Protein AF-A0A936CRD4-F1 (afdb_monomer)

Solvent-accessible surface area (backbone atoms only — not comparable to full-atom values): 14400 Å² total; per-residue (Å²): 140,82,83,83,80,89,83,78,92,75,83,88,80,87,78,80,79,82,82,79,90,74,82,75,80,81,74,79,73,79,84,72,83,92,79,81,78,97,72,93,82,82,79,85,76,77,59,84,83,68,64,53,86,78,49,91,64,72,58,97,55,71,60,59,59,54,52,51,35,64,76,55,67,56,50,74,67,48,49,51,53,45,49,49,48,54,49,55,49,50,63,66,42,46,60,45,55,52,47,43,53,50,42,49,52,51,43,54,54,43,69,67,42,97,75,55,54,65,68,58,50,53,52,40,51,51,52,44,50,51,45,51,50,54,48,52,52,48,52,52,50,47,53,52,54,47,55,69,67,45,53,74,69,41,49,51,52,54,59,75,64,37,59,102,76,59,54,86,72,90,72,67,82,82,82,80,87,77,79,83,89,73,73,87,73,96,66,93,78,75,90,78,95,67,91,80,81,81,77,99,68,92,75,78,86,80,79,79,81,85,87,132

Structure (mmCIF, N/CA/C/O backbone):
data_AF-A0A936CRD4-F1
#
_entry.id   AF-A0A936CRD4-F1
#
loop_
_atom_site.group_PDB
_atom_site.id
_atom_site.type_symbol
_atom_site.label_atom_id
_atom_site.label_alt_id
_atom_site.label_comp_id
_atom_site.label_asym_id
_atom_site.label_entity_id
_atom_site.label_seq_id
_atom_site.pdbx_PDB_ins_code
_atom_site.Cartn_x
_atom_site.Cartn_y
_atom_site.Cartn_z
_atom_site.occupancy
_atom_site.B_iso_or_equiv
_atom_site.auth_seq_id
_atom_site.auth_comp_id
_atom_site.auth_asym_id
_atom_site.auth_atom_id
_atom_site.pdbx_PDB_model_num
ATOM 1 N N . MET A 1 1 ? 13.236 26.524 -51.519 1.00 47.12 1 MET A N 1
ATOM 2 C CA . MET A 1 1 ? 12.328 25.478 -50.980 1.00 47.12 1 MET A CA 1
ATOM 3 C C . MET A 1 1 ? 13.173 24.639 -50.047 1.00 47.12 1 MET A C 1
ATOM 5 O O . MET A 1 1 ? 13.792 23.662 -50.456 1.00 47.12 1 MET A O 1
ATOM 9 N N . ASP A 1 2 ? 13.317 25.158 -48.834 1.00 48.41 2 ASP A N 1
ATOM 10 C CA . ASP A 1 2 ? 14.482 24.944 -47.988 1.00 48.41 2 ASP A CA 1
ATOM 11 C C . ASP A 1 2 ? 14.247 23.863 -46.944 1.00 48.41 2 ASP A C 1
ATOM 13 O O . ASP A 1 2 ? 13.303 23.901 -46.156 1.00 48.41 2 ASP A O 1
ATOM 17 N N . ARG A 1 3 ? 15.156 22.889 -46.961 1.00 57.16 3 ARG A N 1
ATOM 18 C CA . ARG A 1 3 ? 15.319 21.850 -45.951 1.00 57.16 3 ARG A CA 1
ATOM 19 C C . ARG A 1 3 ? 15.993 22.474 -44.730 1.00 57.16 3 ARG A C 1
ATOM 21 O O . ARG A 1 3 ? 17.197 22.723 -44.762 1.00 57.16 3 ARG A O 1
ATOM 28 N N . GLN A 1 4 ? 15.243 22.701 -43.656 1.00 57.56 4 GLN A N 1
ATOM 29 C CA . GLN A 1 4 ? 15.834 23.068 -42.371 1.00 57.56 4 GLN A CA 1
ATOM 30 C C . GLN A 1 4 ? 16.440 21.832 -41.699 1.00 57.56 4 GLN A C 1
ATOM 32 O O . GLN A 1 4 ? 15.741 20.930 -41.240 1.00 57.56 4 GLN A O 1
ATOM 37 N N . ARG A 1 5 ? 17.774 21.812 -41.697 1.00 61.16 5 ARG A N 1
ATOM 38 C CA . ARG A 1 5 ? 18.639 20.978 -40.862 1.00 61.16 5 ARG A CA 1
ATOM 39 C C . ARG A 1 5 ? 18.571 21.506 -39.428 1.00 61.16 5 ARG A C 1
ATOM 41 O O . ARG A 1 5 ? 18.846 22.682 -39.215 1.00 61.16 5 ARG A O 1
ATOM 48 N N . PHE A 1 6 ? 18.251 20.647 -38.469 1.00 52.56 6 PHE A N 1
ATOM 49 C CA . PHE A 1 6 ? 18.445 20.918 -37.045 1.00 52.56 6 PHE A CA 1
ATOM 50 C C . PHE A 1 6 ? 19.570 20.020 -36.530 1.00 52.56 6 PHE A C 1
ATOM 52 O O . PHE A 1 6 ? 19.327 19.014 -35.875 1.00 52.56 6 PHE A O 1
ATOM 59 N N . ASP A 1 7 ? 20.802 20.408 -36.857 1.00 57.69 7 ASP A N 1
ATOM 60 C CA . ASP A 1 7 ? 21.995 20.015 -36.111 1.00 57.69 7 ASP A CA 1
ATOM 61 C C . ASP A 1 7 ? 22.367 21.208 -35.228 1.00 57.69 7 ASP A C 1
ATOM 63 O O . ASP A 1 7 ? 22.660 22.293 -35.731 1.00 57.69 7 ASP A O 1
ATOM 67 N N . GLY A 1 8 ? 22.302 21.039 -33.910 1.00 49.19 8 GLY A N 1
ATOM 68 C CA . GLY A 1 8 ? 22.535 22.136 -32.975 1.00 49.19 8 GLY A CA 1
ATOM 69 C C . GLY A 1 8 ? 22.613 21.669 -31.532 1.00 49.19 8 GLY A C 1
ATOM 70 O O . GLY A 1 8 ? 21.734 21.957 -30.726 1.00 49.19 8 GLY A O 1
ATOM 71 N N . ILE A 1 9 ? 23.677 20.936 -31.214 1.00 57.53 9 ILE A N 1
ATOM 72 C CA . ILE A 1 9 ? 24.147 20.740 -29.842 1.00 57.53 9 ILE A CA 1
ATOM 73 C C . ILE A 1 9 ? 24.600 22.108 -29.305 1.00 57.53 9 ILE A C 1
ATOM 75 O O . ILE A 1 9 ? 25.528 22.709 -29.836 1.00 57.53 9 ILE A O 1
ATOM 79 N N . GLY A 1 10 ? 23.955 22.578 -28.240 1.00 47.38 10 GLY A N 1
ATOM 80 C CA . GLY A 1 10 ? 24.355 23.739 -27.439 1.00 47.38 10 GLY A C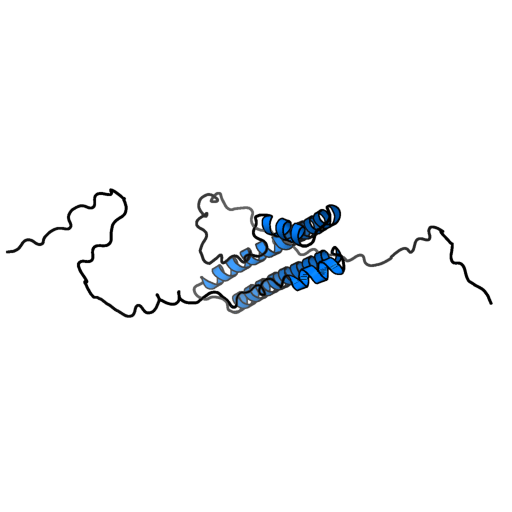A 1
ATOM 81 C C . GLY A 1 10 ? 23.436 23.828 -26.221 1.00 47.38 10 GLY A C 1
ATOM 82 O O . GLY A 1 10 ? 22.313 24.297 -26.318 1.00 47.38 10 GLY A O 1
ATOM 83 N N . ALA A 1 11 ? 23.740 23.104 -25.147 1.00 47.38 11 ALA A N 1
ATOM 84 C CA . ALA A 1 11 ? 24.438 23.651 -23.984 1.00 47.38 11 ALA A CA 1
ATOM 85 C C . ALA A 1 11 ? 23.704 24.837 -23.318 1.00 47.38 11 ALA A C 1
ATOM 87 O O . ALA A 1 11 ? 23.728 25.956 -23.809 1.00 47.38 11 ALA A O 1
ATOM 88 N N . LEU A 1 12 ? 23.173 24.556 -22.121 1.00 50.88 12 LEU A N 1
ATOM 89 C CA . LEU A 1 12 ? 23.128 25.456 -20.960 1.00 50.88 12 LEU A CA 1
ATOM 90 C C . LEU A 1 12 ? 22.370 26.791 -21.091 1.00 50.88 12 LEU A C 1
ATOM 92 O O . LEU A 1 12 ? 22.954 27.828 -21.375 1.00 50.88 12 LEU A O 1
ATOM 96 N N . ALA A 1 13 ? 21.113 26.795 -20.640 1.00 42.66 13 ALA A N 1
ATOM 97 C CA . ALA A 1 13 ? 20.538 27.945 -19.935 1.00 42.66 13 ALA A CA 1
ATOM 98 C C . ALA A 1 13 ? 19.427 27.492 -18.973 1.00 42.66 13 ALA A C 1
ATOM 100 O O . ALA A 1 13 ? 18.243 27.496 -19.287 1.00 42.66 13 ALA A O 1
ATOM 101 N N . LEU A 1 14 ? 19.865 27.020 -17.805 1.00 51.03 14 LEU A N 1
ATOM 102 C CA . LEU A 1 14 ? 19.340 27.377 -16.485 1.00 51.03 14 LEU A CA 1
ATOM 103 C C . LEU A 1 14 ? 17.909 27.972 -16.444 1.00 51.03 14 LEU A C 1
ATOM 105 O O . LEU A 1 14 ? 17.730 29.171 -16.244 1.00 51.03 14 LEU A O 1
ATOM 109 N N . ALA A 1 15 ? 16.878 27.133 -16.548 1.00 46.19 15 ALA A N 1
ATOM 110 C CA . ALA A 1 15 ? 15.539 27.500 -16.094 1.00 46.19 15 ALA A CA 1
ATOM 111 C C . ALA A 1 15 ? 15.439 27.183 -14.594 1.00 46.19 15 ALA A C 1
ATOM 113 O O . ALA A 1 15 ? 15.157 26.055 -14.192 1.00 46.19 15 ALA A O 1
ATOM 114 N N . LEU A 1 16 ? 15.751 28.190 -13.774 1.00 48.69 16 LEU A N 1
ATOM 115 C CA . LEU A 1 16 ? 15.508 28.221 -12.332 1.00 48.69 16 LEU A CA 1
ATOM 116 C C . LEU A 1 16 ? 14.031 27.914 -12.050 1.00 48.69 16 LEU A C 1
ATOM 118 O O . LEU A 1 16 ? 13.161 28.774 -12.182 1.00 48.69 16 LEU A O 1
ATOM 122 N N . LEU A 1 17 ? 13.761 26.673 -11.647 1.00 54.16 17 LEU A N 1
ATOM 123 C CA .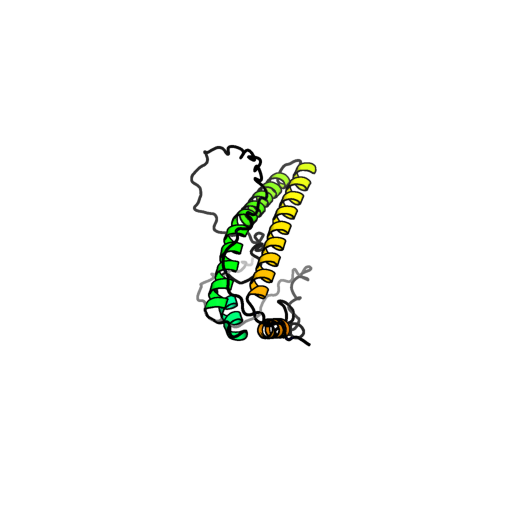 LEU A 1 17 ? 12.470 26.252 -11.126 1.00 54.16 17 LEU A CA 1
ATOM 124 C C . LEU A 1 17 ? 12.318 26.794 -9.698 1.00 54.16 17 LEU A C 1
ATOM 126 O O . LEU A 1 17 ? 12.708 26.166 -8.716 1.00 54.16 17 LEU A O 1
ATOM 130 N N . VAL A 1 18 ? 11.734 27.983 -9.594 1.00 58.22 18 VAL A N 1
ATOM 131 C CA . VAL A 1 18 ? 10.955 28.376 -8.418 1.00 58.22 18 VAL A CA 1
ATOM 132 C C . VAL A 1 18 ? 9.787 27.396 -8.324 1.00 58.22 18 VAL A C 1
ATOM 134 O O . VAL A 1 18 ? 9.080 27.271 -9.314 1.00 58.22 18 VAL A O 1
ATOM 137 N N . ILE A 1 19 ? 9.584 26.715 -7.187 1.00 50.22 19 ILE A N 1
ATOM 138 C CA . ILE A 1 19 ? 8.257 26.404 -6.612 1.00 50.22 19 ILE A CA 1
ATOM 139 C C . ILE A 1 19 ? 8.395 25.719 -5.233 1.00 50.22 19 ILE A C 1
ATOM 141 O O . ILE A 1 19 ? 8.974 24.648 -5.086 1.00 50.22 19 ILE A O 1
ATOM 145 N N . ALA A 1 20 ? 7.763 26.385 -4.261 1.00 48.47 20 ALA A N 1
ATOM 146 C CA . ALA A 1 20 ? 7.170 25.906 -3.011 1.00 48.47 20 ALA A CA 1
ATOM 147 C C . ALA A 1 20 ? 8.070 25.328 -1.904 1.00 48.47 20 ALA A C 1
ATOM 149 O O . ALA A 1 20 ? 8.180 24.124 -1.686 1.00 48.47 20 ALA A O 1
ATOM 150 N N . LEU A 1 21 ? 8.528 26.251 -1.057 1.00 56.78 21 LEU A N 1
ATOM 151 C CA . LEU A 1 21 ? 8.719 26.031 0.372 1.00 56.78 21 LEU A CA 1
ATOM 152 C C . LEU A 1 21 ? 7.369 25.630 1.007 1.00 56.78 21 LEU A C 1
ATOM 154 O O . LEU A 1 21 ? 6.564 26.484 1.377 1.00 56.78 21 LEU A O 1
ATOM 158 N N . ALA A 1 22 ? 7.092 24.331 1.106 1.00 52.69 22 ALA A N 1
ATOM 159 C CA . ALA A 1 22 ? 5.982 23.829 1.907 1.00 52.69 22 ALA A CA 1
ATOM 160 C C . ALA A 1 22 ? 6.418 23.798 3.377 1.00 52.69 22 ALA A C 1
ATOM 162 O O . ALA A 1 22 ? 7.164 22.918 3.806 1.00 52.69 22 ALA A O 1
ATOM 163 N N . ALA A 1 23 ? 5.959 24.785 4.144 1.00 52.00 23 ALA A N 1
ATOM 164 C CA . ALA A 1 23 ? 6.013 24.756 5.596 1.00 52.00 23 ALA A CA 1
ATOM 165 C C . ALA A 1 23 ? 5.253 23.517 6.092 1.00 52.00 23 ALA A C 1
ATOM 167 O O . ALA A 1 23 ? 4.027 23.446 6.005 1.00 52.00 23 ALA A O 1
ATOM 168 N N . ALA A 1 24 ? 5.984 22.519 6.583 1.00 56.66 24 ALA A N 1
ATOM 169 C CA . ALA A 1 24 ? 5.387 21.385 7.262 1.00 56.66 24 ALA A CA 1
ATOM 170 C C . ALA A 1 24 ? 4.800 21.875 8.598 1.00 56.66 24 ALA A C 1
ATOM 172 O O . ALA A 1 24 ? 5.552 22.416 9.416 1.00 56.66 24 ALA A O 1
ATOM 173 N N . PRO A 1 25 ? 3.493 21.700 8.869 1.00 55.28 25 PRO A N 1
ATOM 174 C CA . PRO A 1 25 ? 2.995 21.872 10.220 1.00 55.28 25 PRO A CA 1
ATOM 175 C C . PRO A 1 25 ? 3.646 20.792 11.085 1.00 55.28 25 PRO A C 1
ATOM 177 O O . PRO A 1 25 ? 3.493 19.594 10.840 1.00 55.28 25 PRO A O 1
ATOM 180 N N . ALA A 1 26 ? 4.404 21.232 12.087 1.00 48.97 26 ALA A N 1
ATOM 181 C CA . ALA A 1 26 ? 4.897 20.395 13.163 1.00 48.97 26 ALA A CA 1
ATOM 182 C C . ALA A 1 26 ? 3.689 19.797 13.897 1.00 48.97 26 ALA A C 1
ATOM 184 O O . ALA A 1 26 ? 3.113 20.410 14.795 1.00 48.97 26 ALA A O 1
ATOM 185 N N . LEU A 1 27 ? 3.262 18.607 13.478 1.00 56.62 27 LEU A N 1
ATOM 186 C CA . LEU A 1 27 ? 2.298 17.825 14.230 1.00 56.62 27 LEU A CA 1
ATOM 187 C C . LEU A 1 27 ? 2.986 17.397 15.522 1.00 56.62 27 LEU A C 1
ATOM 189 O O . LEU A 1 27 ? 3.883 16.553 15.523 1.00 56.62 27 LEU A O 1
ATOM 193 N N . ALA A 1 28 ? 2.569 18.043 16.607 1.00 44.41 28 ALA A N 1
ATOM 194 C CA . ALA A 1 28 ? 2.896 17.697 17.974 1.00 44.41 28 ALA A CA 1
ATOM 195 C C . ALA A 1 28 ? 2.750 16.182 18.168 1.00 44.41 28 ALA A C 1
ATOM 197 O O . ALA A 1 28 ? 1.647 15.635 18.145 1.00 44.41 28 ALA A O 1
ATOM 198 N N . GLN A 1 29 ? 3.881 15.500 18.332 1.00 51.72 29 GLN A N 1
ATOM 199 C CA . GLN A 1 29 ? 3.894 14.117 18.774 1.00 51.72 29 GLN A CA 1
ATOM 200 C C . GLN A 1 29 ? 3.466 14.110 20.248 1.00 51.72 29 GLN A C 1
ATOM 202 O O . GLN A 1 29 ? 4.141 14.744 21.064 1.00 51.72 29 GLN A O 1
ATOM 207 N N . PRO A 1 30 ? 2.362 13.441 20.626 1.00 54.19 30 PRO A N 1
ATOM 208 C CA . PRO A 1 30 ? 2.044 13.256 22.030 1.00 54.19 30 PRO A CA 1
ATOM 209 C C . PRO A 1 30 ? 3.174 12.454 22.677 1.00 54.19 30 PRO A C 1
ATOM 211 O O . PRO A 1 30 ? 3.518 11.352 22.249 1.00 54.19 30 PRO A O 1
ATOM 214 N N . ASN A 1 31 ? 3.773 13.066 23.691 1.00 54.16 31 ASN A N 1
ATOM 215 C CA . ASN A 1 31 ? 4.826 12.522 24.527 1.00 54.16 31 ASN A CA 1
ATOM 216 C C . ASN A 1 31 ? 4.303 11.240 25.203 1.00 54.16 31 ASN A C 1
ATOM 218 O O . ASN A 1 31 ? 3.528 11.307 26.157 1.00 54.16 31 ASN A O 1
ATOM 222 N N . LEU A 1 32 ? 4.650 10.070 24.660 1.00 46.44 32 LEU A N 1
ATOM 223 C CA . LEU A 1 32 ? 4.258 8.791 25.247 1.00 46.44 32 LEU A CA 1
ATOM 224 C C . LEU A 1 32 ? 5.109 8.526 26.499 1.00 46.44 32 LEU A C 1
ATOM 226 O O . LEU A 1 32 ? 6.336 8.663 26.443 1.00 46.44 32 LEU A O 1
ATOM 230 N N . PRO A 1 33 ? 4.493 8.128 27.625 1.00 51.34 33 PRO A N 1
ATOM 231 C CA . PRO A 1 33 ? 5.208 7.866 28.863 1.00 51.34 33 PRO A CA 1
ATOM 232 C C . PRO A 1 33 ? 6.224 6.735 28.678 1.00 51.34 33 PRO A C 1
ATOM 234 O O . PRO A 1 33 ? 5.905 5.598 28.327 1.00 51.34 33 PRO A O 1
ATOM 237 N N . ARG A 1 34 ? 7.484 7.075 28.946 1.00 56.62 34 ARG A N 1
ATOM 238 C CA . ARG A 1 34 ? 8.638 6.179 28.962 1.00 56.62 34 ARG A CA 1
ATOM 239 C C . ARG A 1 34 ? 8.608 5.366 30.261 1.00 56.62 34 ARG A C 1
ATOM 241 O O . ARG A 1 34 ? 9.290 5.713 31.217 1.00 56.62 34 ARG A O 1
ATOM 248 N N . GLY A 1 35 ? 7.788 4.317 30.323 1.00 52.78 35 GLY A N 1
ATOM 249 C CA . GLY A 1 35 ? 7.678 3.520 31.549 1.00 52.78 35 GLY A CA 1
ATOM 250 C C . GLY A 1 35 ? 6.713 2.339 31.491 1.00 52.78 35 GLY A C 1
ATOM 251 O O . GLY A 1 35 ? 5.634 2.412 32.055 1.00 52.78 35 GLY A O 1
ATOM 252 N N . ALA A 1 36 ? 7.123 1.249 30.843 1.00 43.78 36 ALA A N 1
ATOM 253 C CA . ALA A 1 36 ? 6.707 -0.138 31.107 1.00 43.78 36 ALA A CA 1
ATOM 254 C C . ALA A 1 36 ? 7.584 -1.005 30.188 1.00 43.78 36 ALA A C 1
ATOM 256 O O . ALA A 1 36 ? 7.522 -0.889 28.972 1.00 43.78 36 ALA A O 1
ATOM 257 N N . GLY A 1 37 ? 8.569 -1.752 30.670 1.00 40.19 37 GLY A N 1
ATOM 258 C CA . GLY A 1 37 ? 8.397 -2.826 31.636 1.00 40.19 37 GLY A CA 1
ATOM 259 C C . GLY A 1 37 ? 8.625 -4.136 30.878 1.00 40.19 37 GLY A C 1
ATOM 260 O O . GLY A 1 37 ? 7.892 -4.469 29.954 1.00 40.19 37 GLY A O 1
ATOM 261 N N . ARG A 1 38 ? 9.714 -4.829 31.212 1.00 45.19 38 ARG A N 1
ATOM 262 C CA . ARG A 1 38 ? 10.188 -6.076 30.596 1.00 45.19 38 ARG A CA 1
ATOM 263 C C . ARG A 1 38 ? 9.099 -7.161 30.646 1.00 45.19 38 ARG A C 1
ATOM 265 O O . ARG A 1 38 ? 8.929 -7.791 31.679 1.00 45.19 38 ARG A O 1
ATOM 272 N N . ALA A 1 39 ? 8.416 -7.410 29.530 1.00 41.97 39 ALA A N 1
ATOM 273 C CA . ALA A 1 39 ? 7.537 -8.577 29.350 1.00 41.97 39 ALA A CA 1
ATOM 274 C C . ALA A 1 39 ? 7.551 -9.122 27.903 1.00 41.97 39 ALA A C 1
ATOM 276 O O . ALA A 1 39 ? 6.591 -9.724 27.433 1.00 41.97 39 ALA A O 1
ATOM 277 N N . ALA A 1 40 ? 8.646 -8.914 27.166 1.00 42.28 40 ALA A N 1
ATOM 278 C CA . ALA A 1 40 ? 8.779 -9.323 25.766 1.00 42.28 40 ALA A CA 1
ATOM 279 C C . ALA A 1 40 ? 9.460 -10.696 25.614 1.00 42.28 40 ALA A C 1
ATOM 281 O O . ALA A 1 40 ? 10.517 -10.795 24.996 1.00 42.28 40 ALA A O 1
ATOM 282 N N . ALA A 1 41 ? 8.876 -11.754 26.187 1.00 44.38 41 ALA A N 1
ATOM 283 C CA . ALA A 1 41 ? 9.376 -13.117 25.957 1.00 44.38 41 ALA A CA 1
ATOM 284 C C . ALA A 1 41 ? 8.304 -14.216 25.821 1.00 44.38 41 ALA A C 1
ATOM 286 O O . ALA A 1 41 ? 8.674 -15.365 25.614 1.00 44.38 41 ALA A O 1
ATOM 287 N N . LEU A 1 42 ? 6.998 -13.916 25.875 1.00 41.06 42 LEU A N 1
ATOM 288 C CA . LEU A 1 42 ? 5.973 -14.974 25.847 1.00 41.06 42 LEU A CA 1
ATOM 289 C C . LEU A 1 42 ? 4.698 -14.617 25.055 1.00 41.06 42 LEU A C 1
ATOM 291 O O . LEU A 1 42 ? 3.586 -14.804 25.532 1.00 41.06 42 LEU A O 1
ATOM 295 N N . ALA A 1 43 ? 4.841 -14.102 23.830 1.00 41.41 43 ALA A N 1
ATOM 296 C CA . ALA A 1 43 ? 3.698 -13.836 22.943 1.00 41.41 43 ALA A CA 1
ATOM 297 C C . ALA A 1 43 ? 3.977 -14.223 21.478 1.00 41.41 43 ALA A C 1
ATOM 299 O O . ALA A 1 43 ? 3.716 -13.458 20.555 1.00 41.41 43 ALA A O 1
ATOM 300 N N . ALA A 1 44 ? 4.528 -15.422 21.265 1.00 43.06 44 ALA A N 1
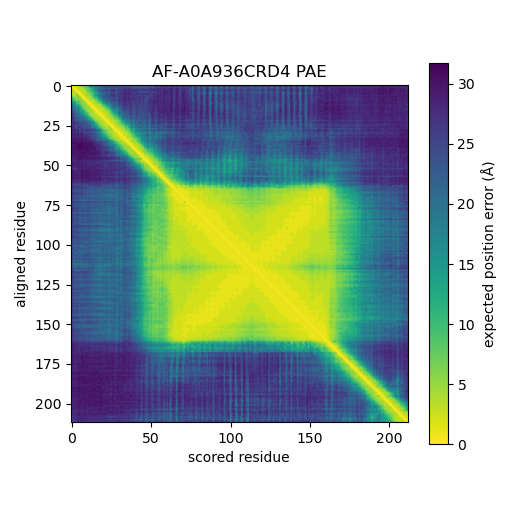ATOM 301 C CA . ALA A 1 44 ? 4.663 -16.040 19.940 1.00 43.06 44 ALA A CA 1
ATOM 302 C C . ALA A 1 44 ? 3.553 -17.071 19.642 1.00 43.06 44 ALA A C 1
ATOM 304 O O . ALA A 1 44 ? 3.681 -17.875 18.725 1.00 43.06 44 ALA A O 1
ATOM 305 N N . THR A 1 45 ? 2.450 -17.056 20.391 1.00 44.47 45 THR A N 1
ATOM 306 C CA . THR A 1 45 ? 1.209 -17.739 20.004 1.00 44.47 45 THR A CA 1
ATOM 307 C C . THR A 1 45 ? 0.355 -16.737 19.236 1.00 44.47 45 THR A C 1
ATOM 309 O O . THR A 1 45 ? -0.485 -16.051 19.817 1.00 44.47 45 THR A O 1
ATOM 312 N N . GLY A 1 46 ? 0.653 -16.579 17.943 1.00 41.59 46 GLY A N 1
ATOM 313 C CA . GLY A 1 46 ? -0.106 -15.712 17.042 1.00 41.59 46 GLY A CA 1
ATOM 314 C C . GLY A 1 46 ? -1.589 -16.068 17.095 1.00 41.59 46 GLY A C 1
ATOM 315 O O . GLY A 1 46 ? -1.968 -17.208 16.827 1.00 41.59 46 GLY A O 1
ATOM 316 N N . SER A 1 47 ? -2.413 -15.104 17.501 1.00 44.81 47 SER A N 1
ATOM 317 C CA . SER A 1 47 ? -3.861 -15.266 17.542 1.00 44.81 47 SER A CA 1
ATOM 318 C C . SER A 1 47 ? -4.358 -15.427 16.097 1.00 44.81 47 SER A C 1
ATOM 320 O O . SER A 1 47 ? -3.968 -14.626 15.249 1.00 44.81 47 SER A O 1
ATOM 322 N N . PRO A 1 48 ? -5.212 -16.413 15.780 1.00 48.50 48 PRO A N 1
ATOM 323 C CA . PRO A 1 48 ? -5.692 -16.671 14.413 1.00 48.50 48 PRO A CA 1
ATOM 324 C C . PRO A 1 48 ? -6.490 -15.510 13.781 1.00 48.50 48 PRO A C 1
ATOM 326 O O . PRO A 1 48 ? -6.747 -15.528 12.580 1.00 48.50 48 PRO A O 1
ATOM 329 N N . ASP A 1 49 ? -6.832 -14.480 14.559 1.00 46.69 49 ASP A N 1
ATOM 330 C CA . ASP A 1 49 ? -7.472 -13.246 14.083 1.00 46.69 49 ASP A CA 1
ATOM 331 C C . ASP A 1 49 ? -6.479 -12.195 13.556 1.00 46.69 49 ASP A C 1
ATOM 333 O O . ASP A 1 49 ? -6.893 -11.184 12.979 1.00 46.69 49 ASP A O 1
ATOM 337 N N . ASP A 1 50 ? -5.169 -12.441 13.661 1.00 47.34 50 ASP A N 1
ATOM 338 C CA . ASP A 1 50 ? -4.160 -11.792 12.818 1.00 47.34 50 ASP A CA 1
ATOM 339 C C . ASP A 1 50 ? -4.203 -12.396 11.405 1.00 47.34 50 ASP A C 1
ATOM 341 O O . ASP A 1 50 ? -3.181 -12.774 10.840 1.00 47.34 50 ASP A O 1
ATOM 345 N N . VAL A 1 51 ? -5.403 -12.483 10.814 1.00 47.28 51 VAL A N 1
ATOM 346 C CA . VAL A 1 51 ? -5.570 -12.682 9.375 1.00 47.28 51 VAL A CA 1
ATOM 347 C C . VAL A 1 51 ? -4.730 -11.620 8.691 1.00 47.28 51 VAL A C 1
ATOM 349 O O . VAL A 1 51 ? -5.030 -10.420 8.762 1.00 47.28 51 VAL A O 1
ATOM 352 N N . ASP A 1 52 ? -3.631 -12.096 8.116 1.00 49.19 52 ASP A N 1
ATOM 353 C CA . ASP A 1 52 ? -2.561 -11.342 7.502 1.00 49.19 52 ASP A CA 1
ATOM 354 C C . ASP A 1 52 ? -3.137 -10.173 6.691 1.00 49.19 52 ASP A C 1
ATOM 356 O O . ASP A 1 52 ? -3.561 -10.316 5.548 1.00 49.19 52 ASP A O 1
ATOM 360 N N . LEU A 1 53 ? -3.144 -8.965 7.268 1.00 47.47 53 LEU A N 1
ATOM 361 C CA . LEU A 1 53 ? -3.191 -7.738 6.463 1.00 47.47 53 LEU A CA 1
ATOM 362 C C . LEU A 1 53 ?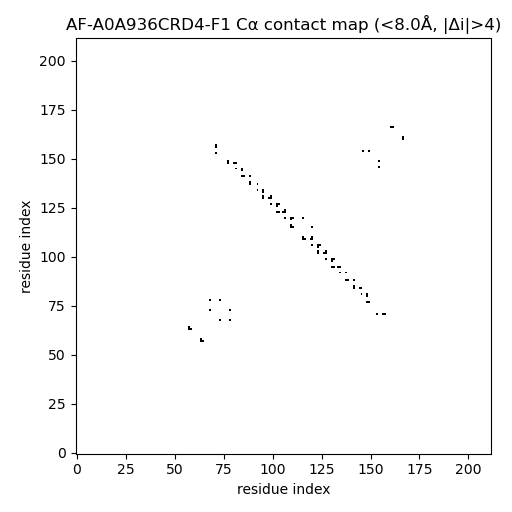 -1.895 -7.556 5.668 1.00 47.47 53 LEU A C 1
ATOM 364 O O . LEU A 1 53 ? -1.844 -6.773 4.718 1.00 47.47 53 LEU A O 1
ATOM 368 N N . ASP A 1 54 ? -0.892 -8.363 6.000 1.00 48.16 54 ASP A N 1
ATOM 369 C CA . ASP A 1 54 ? 0.200 -8.768 5.129 1.00 48.16 54 ASP A CA 1
ATOM 370 C C . ASP A 1 54 ? -0.282 -9.766 4.060 1.00 48.16 54 ASP A C 1
ATOM 372 O O . ASP A 1 54 ? 0.481 -10.631 3.633 1.00 48.16 54 ASP A O 1
ATOM 376 N N . GLY A 1 55 ? -1.558 -9.659 3.659 1.00 46.06 55 GLY A N 1
ATOM 377 C CA . GLY A 1 55 ? -2.269 -10.604 2.819 1.00 46.06 55 GLY A CA 1
ATOM 378 C C . GLY A 1 55 ? -1.384 -11.022 1.681 1.00 46.06 55 GLY A C 1
ATOM 379 O O . GLY A 1 55 ? -0.880 -10.130 1.011 1.00 46.06 55 GLY A O 1
ATOM 380 N N . ALA A 1 56 ? -1.195 -1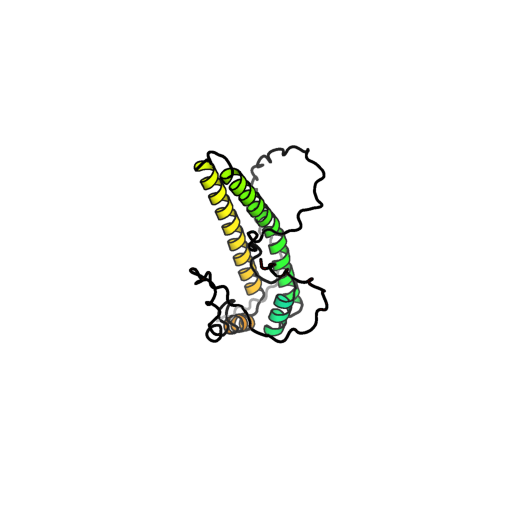2.342 1.576 1.00 43.75 56 ALA A N 1
ATOM 381 C CA . ALA A 1 56 ? -0.511 -13.181 0.586 1.00 43.75 56 ALA A CA 1
ATOM 382 C C . ALA A 1 56 ? -0.087 -12.518 -0.745 1.00 43.75 56 ALA A C 1
ATOM 384 O O . ALA A 1 56 ? -0.332 -13.026 -1.837 1.00 43.75 56 ALA A O 1
ATOM 385 N N . GLY A 1 57 ? 0.563 -11.371 -0.657 1.00 46.22 57 GLY A N 1
ATOM 386 C CA . GLY A 1 57 ? 0.876 -10.460 -1.732 1.00 46.22 57 GLY A CA 1
ATOM 387 C C . GLY A 1 57 ? 2.376 -10.439 -1.785 1.00 46.22 57 GLY A C 1
ATOM 388 O O . GLY A 1 57 ? 3.013 -9.802 -0.952 1.00 46.22 57 GLY A O 1
ATOM 389 N N . PHE A 1 58 ? 2.910 -11.203 -2.734 1.00 45.22 58 PHE A N 1
ATOM 390 C CA . PHE A 1 58 ? 4.341 -11.411 -2.911 1.00 45.22 58 PHE A CA 1
ATOM 391 C C . PHE A 1 58 ? 4.960 -11.974 -1.630 1.00 45.22 58 PHE A C 1
ATOM 393 O O . PHE A 1 58 ? 5.610 -11.264 -0.867 1.00 45.22 58 PHE A O 1
ATOM 400 N N . GLY A 1 59 ? 4.695 -13.262 -1.373 1.00 44.66 59 GLY A N 1
ATOM 401 C CA . GLY A 1 59 ? 5.223 -13.979 -0.216 1.00 44.66 59 GLY A CA 1
ATOM 402 C C . GLY A 1 59 ? 6.680 -13.608 0.056 1.00 44.66 59 GLY A C 1
ATOM 403 O O . GLY A 1 59 ? 7.478 -13.475 -0.868 1.00 44.66 59 GLY A O 1
ATOM 404 N N . ARG A 1 60 ? 7.011 -13.451 1.339 1.00 44.12 60 ARG A N 1
ATOM 405 C CA . ARG A 1 60 ? 8.320 -13.068 1.902 1.00 44.12 60 ARG A CA 1
ATOM 406 C C . ARG A 1 60 ? 9.527 -13.912 1.448 1.00 44.12 60 ARG A C 1
ATOM 408 O O . ARG A 1 60 ? 10.616 -13.732 1.976 1.00 44.12 60 ARG A O 1
ATOM 415 N N . GLY A 1 61 ? 9.358 -14.833 0.502 1.00 46.78 61 GLY A N 1
ATOM 416 C CA . GLY A 1 61 ? 10.440 -15.458 -0.242 1.00 46.78 61 GLY A CA 1
ATOM 417 C C . GLY A 1 61 ? 10.464 -14.886 -1.654 1.00 46.78 61 GLY A C 1
ATOM 418 O O . GLY A 1 61 ? 9.498 -15.068 -2.391 1.00 46.78 61 GLY A O 1
ATOM 419 N N . GLY A 1 62 ? 11.573 -14.252 -2.047 1.00 56.00 62 GLY A N 1
ATOM 420 C CA . GLY A 1 62 ? 11.809 -13.578 -3.341 1.00 56.00 62 GLY A CA 1
ATOM 421 C C . GLY A 1 62 ? 11.574 -14.397 -4.624 1.00 56.00 62 GLY A C 1
ATOM 422 O O . GLY A 1 62 ? 11.852 -13.926 -5.721 1.00 56.00 62 GLY A O 1
ATOM 423 N N . ARG A 1 63 ? 10.994 -15.593 -4.515 1.00 60.88 63 ARG A N 1
ATOM 424 C CA . ARG A 1 63 ? 10.651 -16.495 -5.613 1.00 60.88 63 ARG A CA 1
ATOM 425 C C . ARG A 1 63 ? 9.622 -15.910 -6.578 1.00 60.88 63 ARG A C 1
ATOM 427 O O . ARG A 1 63 ? 9.687 -16.225 -7.761 1.00 60.88 63 ARG A O 1
ATOM 434 N N . PHE A 1 64 ? 8.685 -15.066 -6.122 1.00 64.50 64 PHE A N 1
ATOM 435 C CA . PHE A 1 64 ? 7.718 -14.454 -7.048 1.00 64.50 64 PHE A CA 1
ATOM 436 C C . PHE A 1 64 ? 8.400 -13.456 -7.993 1.00 64.50 64 PHE A C 1
ATOM 438 O O . PHE A 1 64 ? 8.159 -13.497 -9.198 1.00 64.50 64 PHE A O 1
ATOM 445 N N . GLY A 1 65 ? 9.277 -12.599 -7.457 1.00 79.50 65 GLY A N 1
ATOM 446 C CA . GLY A 1 65 ? 10.022 -11.622 -8.253 1.00 79.50 65 GLY A CA 1
ATOM 447 C C . GLY A 1 65 ? 10.934 -12.300 -9.273 1.00 79.50 65 GLY A C 1
ATOM 448 O O . GLY A 1 65 ? 10.903 -11.958 -10.450 1.00 79.50 65 GLY A O 1
ATOM 449 N N . GLU A 1 66 ? 11.662 -13.335 -8.853 1.00 83.25 66 GLU A N 1
ATOM 450 C CA . GLU A 1 66 ? 12.569 -14.080 -9.731 1.00 83.25 66 GLU A CA 1
ATOM 451 C C . GLU A 1 66 ? 11.830 -14.864 -10.830 1.00 83.25 66 GLU A C 1
ATOM 453 O O . GLU A 1 66 ? 12.278 -14.939 -11.975 1.00 83.25 66 GLU A O 1
ATOM 458 N N . HIS A 1 67 ? 10.667 -15.439 -10.516 1.00 86.00 67 HIS A N 1
ATOM 459 C CA . HIS A 1 67 ? 9.853 -16.131 -11.512 1.00 86.00 67 HIS A CA 1
ATOM 460 C C . HIS A 1 67 ? 9.266 -15.164 -12.548 1.00 86.00 67 HIS A C 1
ATOM 462 O O . HIS A 1 67 ? 9.277 -15.467 -13.740 1.00 86.00 67 HIS A O 1
ATOM 468 N N . LEU A 1 68 ? 8.783 -13.993 -12.119 1.00 87.50 68 LEU A N 1
ATOM 469 C CA . LEU A 1 68 ? 8.284 -12.974 -13.042 1.00 87.50 68 LEU A CA 1
ATOM 470 C C . LEU A 1 68 ? 9.412 -12.407 -13.913 1.00 87.50 68 LEU A C 1
ATOM 472 O O . LEU A 1 68 ? 9.226 -12.264 -15.119 1.00 87.50 68 LEU A O 1
ATOM 476 N N . ALA A 1 69 ? 10.583 -12.156 -13.320 1.00 92.12 69 ALA A N 1
ATOM 477 C CA . ALA A 1 69 ? 11.745 -11.646 -14.035 1.00 92.12 69 ALA A CA 1
ATOM 478 C C . ALA A 1 69 ? 12.184 -12.579 -15.169 1.00 92.12 69 ALA A C 1
ATOM 480 O O . ALA A 1 69 ? 12.403 -12.116 -16.284 1.00 92.12 69 ALA A O 1
ATOM 481 N N . ARG A 1 70 ? 12.220 -13.895 -14.912 1.00 92.25 70 ARG A N 1
ATOM 482 C CA . ARG A 1 70 ? 12.527 -14.900 -15.942 1.00 92.25 70 ARG A CA 1
ATOM 483 C C . ARG A 1 70 ? 11.462 -14.992 -17.033 1.00 92.25 70 ARG A C 1
ATOM 485 O O . ARG A 1 70 ? 11.805 -15.221 -18.178 1.00 92.25 70 ARG A O 1
ATOM 492 N N . ARG A 1 71 ? 10.176 -14.820 -16.709 1.00 92.19 71 ARG A N 1
ATOM 493 C CA . ARG A 1 71 ? 9.091 -14.896 -17.712 1.00 92.19 71 ARG A CA 1
ATOM 494 C C . ARG A 1 71 ? 9.007 -13.672 -18.621 1.00 92.19 71 ARG A C 1
ATOM 496 O O . ARG A 1 71 ? 8.472 -13.775 -19.721 1.00 92.19 71 ARG A O 1
ATOM 503 N N . LEU A 1 72 ? 9.467 -12.519 -18.144 1.00 95.56 72 LEU A N 1
ATOM 504 C CA . LEU A 1 72 ? 9.491 -11.268 -18.903 1.00 95.56 72 LEU A CA 1
ATOM 505 C C . LEU A 1 72 ? 10.851 -10.983 -19.547 1.00 95.56 72 LEU A C 1
ATOM 507 O O . LEU A 1 72 ? 10.985 -9.943 -20.188 1.00 95.56 72 LEU A O 1
ATOM 511 N N . ASP A 1 73 ? 11.828 -11.878 -19.380 1.00 96.12 73 ASP A N 1
ATOM 512 C CA . ASP A 1 73 ? 13.210 -11.679 -19.819 1.00 96.12 73 ASP A CA 1
ATOM 513 C C . ASP A 1 73 ? 13.761 -10.317 -19.351 1.00 96.12 73 ASP A C 1
ATOM 515 O O . ASP A 1 73 ? 14.258 -9.527 -20.151 1.00 96.12 73 ASP A O 1
ATOM 519 N N . LEU A 1 74 ? 13.589 -9.991 -18.061 1.00 96.56 74 LEU A N 1
ATOM 520 C CA . LEU A 1 74 ? 14.048 -8.707 -17.518 1.00 96.56 74 LEU A CA 1
ATOM 521 C C . LEU A 1 74 ? 15.575 -8.652 -17.467 1.00 96.56 74 LEU A C 1
ATOM 523 O O . LEU A 1 74 ? 16.208 -9.528 -16.860 1.00 96.56 74 LEU A O 1
ATOM 527 N N . ASP A 1 75 ? 16.148 -7.585 -18.015 1.00 97.31 75 ASP A N 1
ATOM 528 C CA . ASP A 1 75 ? 17.581 -7.329 -17.907 1.00 97.31 75 ASP A CA 1
ATOM 529 C C . ASP A 1 75 ? 17.990 -6.936 -16.474 1.00 97.31 75 ASP A C 1
ATOM 531 O O . ASP A 1 75 ? 17.164 -6.668 -15.596 1.00 97.31 75 ASP A O 1
ATOM 535 N N . ASP A 1 76 ? 19.293 -6.946 -16.214 1.00 95.69 76 ASP A N 1
ATOM 536 C CA . ASP A 1 76 ? 19.864 -6.705 -14.889 1.00 95.69 76 ASP A CA 1
ATOM 537 C C . ASP A 1 76 ? 19.517 -5.308 -14.350 1.00 95.69 76 ASP A C 1
ATOM 539 O O . ASP A 1 76 ? 19.209 -5.163 -13.163 1.00 95.69 76 ASP A O 1
ATOM 543 N N . VAL A 1 77 ? 19.473 -4.307 -15.233 1.00 96.56 77 VAL A N 1
ATOM 544 C CA . VAL A 1 77 ? 19.180 -2.908 -14.899 1.00 96.56 77 VAL A CA 1
ATOM 545 C C . VAL A 1 77 ? 17.703 -2.745 -14.524 1.00 96.56 77 VAL A C 1
ATOM 547 O O . VAL A 1 77 ? 17.384 -2.148 -13.492 1.00 96.56 77 VAL A O 1
ATOM 550 N N . GLN A 1 78 ? 16.790 -3.332 -15.302 1.00 96.12 78 GLN A N 1
ATOM 551 C CA . GLN A 1 78 ? 15.354 -3.377 -15.025 1.00 96.12 78 GLN A CA 1
ATOM 552 C C . GLN A 1 78 ? 15.072 -4.095 -13.702 1.00 96.12 78 GLN A C 1
ATOM 554 O O . GLN A 1 78 ? 14.274 -3.611 -12.893 1.00 96.12 78 GLN A O 1
ATOM 559 N N . ARG A 1 79 ? 15.725 -5.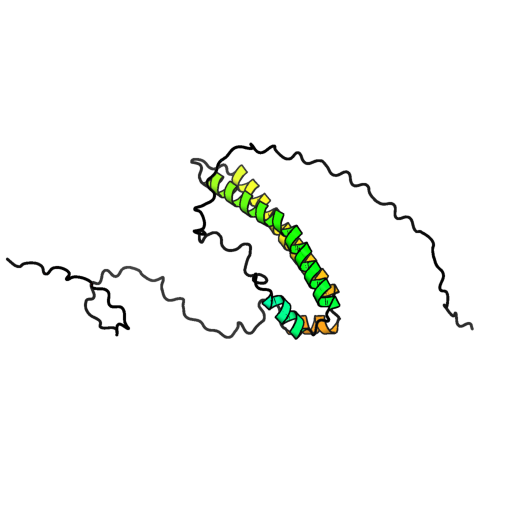241 -13.456 1.00 94.81 79 ARG A N 1
ATOM 560 C CA . ARG A 1 79 ? 15.561 -6.001 -12.205 1.00 94.81 79 ARG A CA 1
ATOM 561 C C . ARG A 1 79 ? 15.983 -5.179 -10.995 1.00 94.81 79 ARG A C 1
ATOM 563 O O . ARG A 1 79 ? 15.251 -5.160 -10.005 1.00 94.81 79 ARG A O 1
ATOM 570 N N . GLU A 1 80 ? 17.115 -4.486 -11.074 1.00 94.50 80 GLU A N 1
ATOM 571 C CA . GLU A 1 80 ? 17.584 -3.616 -9.994 1.00 94.50 80 GLU A CA 1
ATOM 572 C C . GLU A 1 80 ? 16.627 -2.435 -9.760 1.00 94.50 80 GLU A C 1
ATOM 574 O O . GLU A 1 80 ? 16.255 -2.157 -8.617 1.00 94.50 80 GLU A O 1
ATOM 579 N N . ALA A 1 81 ? 16.159 -1.776 -10.826 1.00 95.50 81 ALA A N 1
ATOM 580 C CA . ALA A 1 81 ? 15.202 -0.674 -10.722 1.00 95.50 81 ALA A CA 1
ATOM 581 C C . ALA A 1 81 ? 13.883 -1.117 -10.063 1.00 95.50 81 ALA A C 1
ATOM 583 O O . ALA A 1 81 ? 13.381 -0.461 -9.148 1.00 95.50 81 ALA A O 1
ATOM 584 N N . ILE A 1 82 ? 13.346 -2.269 -10.473 1.00 94.62 82 ILE A N 1
ATOM 585 C CA . ILE A 1 82 ? 12.132 -2.853 -9.888 1.00 94.62 82 ILE A CA 1
ATOM 586 C C . ILE A 1 82 ? 12.359 -3.247 -8.422 1.00 94.62 82 ILE A C 1
ATOM 588 O O . ILE A 1 82 ? 11.491 -3.004 -7.579 1.00 94.62 82 ILE A O 1
ATOM 592 N N . ALA A 1 83 ? 13.523 -3.808 -8.085 1.00 91.50 83 ALA A N 1
ATOM 593 C CA . ALA A 1 83 ? 13.868 -4.139 -6.705 1.00 91.50 83 ALA A CA 1
ATOM 594 C C . ALA A 1 83 ? 13.876 -2.892 -5.804 1.00 91.50 83 ALA A C 1
ATOM 596 O O . ALA A 1 83 ? 13.276 -2.931 -4.726 1.00 91.50 83 ALA A O 1
ATOM 597 N N . LYS A 1 84 ? 14.457 -1.780 -6.277 1.00 94.06 84 LYS A N 1
ATOM 598 C CA . LYS A 1 84 ? 14.459 -0.485 -5.572 1.00 94.06 84 LYS A CA 1
ATOM 599 C C . LYS A 1 84 ? 13.051 0.076 -5.378 1.00 94.06 84 LYS A C 1
ATOM 601 O O . LYS A 1 84 ? 12.736 0.540 -4.286 1.00 94.06 84 LYS A O 1
ATOM 606 N N . ILE A 1 85 ? 12.178 -0.017 -6.389 1.00 94.38 85 ILE A N 1
ATOM 607 C CA . ILE A 1 85 ? 10.765 0.394 -6.263 1.00 94.38 85 ILE A CA 1
ATOM 608 C C . ILE A 1 85 ? 10.080 -0.397 -5.143 1.00 94.38 85 ILE A C 1
ATOM 610 O O . ILE A 1 85 ? 9.421 0.183 -4.280 1.00 94.38 85 ILE A O 1
ATOM 614 N N . HIS A 1 86 ? 10.260 -1.719 -5.116 1.00 92.12 86 HIS A N 1
ATOM 615 C CA . HIS A 1 86 ? 9.678 -2.556 -4.070 1.00 92.12 86 HIS A CA 1
ATOM 616 C C . HIS A 1 86 ? 10.268 -2.284 -2.685 1.00 92.12 86 HIS A C 1
ATOM 618 O O . HIS A 1 86 ? 9.540 -2.346 -1.697 1.00 92.12 86 HIS A O 1
ATOM 624 N N . GLU A 1 87 ? 11.567 -2.016 -2.588 1.00 91.50 87 GLU A N 1
ATOM 625 C CA . GLU A 1 87 ? 12.219 -1.663 -1.329 1.00 91.50 87 GLU A CA 1
ATOM 626 C C . GLU A 1 87 ? 11.702 -0.339 -0.769 1.00 91.50 87 GLU A C 1
ATOM 628 O O . GLU A 1 87 ? 11.197 -0.323 0.354 1.00 91.50 87 GLU A O 1
ATOM 633 N N . ALA A 1 88 ? 11.692 0.717 -1.582 1.00 93.31 88 ALA A N 1
ATOM 634 C CA . ALA A 1 88 ? 11.139 2.013 -1.200 1.00 93.31 88 ALA A CA 1
ATOM 635 C C . ALA A 1 88 ? 9.654 1.905 -0.808 1.00 93.31 88 ALA A C 1
ATOM 637 O O . ALA A 1 88 ? 9.223 2.471 0.199 1.00 93.31 88 ALA A O 1
ATOM 638 N N . GLY A 1 89 ? 8.871 1.120 -1.559 1.00 93.81 89 GLY A N 1
ATOM 639 C CA . GLY A 1 89 ? 7.481 0.820 -1.222 1.00 93.81 89 GLY A CA 1
ATOM 640 C C . GLY A 1 89 ? 7.342 0.131 0.139 1.00 93.81 89 GLY A C 1
ATOM 641 O O . GLY A 1 89 ? 6.517 0.541 0.955 1.00 93.81 89 GLY A O 1
ATOM 642 N N . ARG A 1 90 ? 8.185 -0.870 0.442 1.00 92.75 90 ARG A N 1
ATOM 643 C CA . ARG A 1 90 ? 8.198 -1.551 1.752 1.00 92.75 90 ARG A CA 1
ATOM 644 C C . ARG A 1 90 ? 8.513 -0.591 2.894 1.00 92.75 90 ARG A C 1
ATOM 646 O O . ARG A 1 90 ? 7.829 -0.648 3.916 1.00 92.75 90 ARG A O 1
ATOM 653 N N . GLU A 1 91 ? 9.524 0.257 2.739 1.00 93.62 91 GLU A N 1
ATOM 654 C CA . GLU A 1 91 ? 9.919 1.233 3.760 1.00 93.62 91 GLU A CA 1
ATOM 655 C C . GLU A 1 91 ? 8.807 2.249 4.028 1.00 93.62 91 GLU A C 1
ATOM 657 O O . GLU A 1 91 ? 8.450 2.482 5.186 1.00 93.62 91 GLU A O 1
ATOM 662 N N . ARG A 1 92 ? 8.197 2.781 2.962 1.00 95.75 92 ARG A N 1
ATOM 663 C CA . ARG A 1 92 ? 7.064 3.714 3.029 1.00 95.75 92 ARG A CA 1
ATOM 664 C C . ARG A 1 92 ? 5.820 3.084 3.666 1.00 95.75 92 ARG A C 1
ATOM 666 O O . ARG A 1 92 ? 5.137 3.735 4.454 1.00 95.75 92 ARG A O 1
ATOM 673 N N . ASP A 1 93 ? 5.523 1.825 3.350 1.00 94.19 93 ASP A N 1
ATOM 674 C CA . ASP A 1 93 ? 4.323 1.121 3.822 1.00 94.19 93 ASP A CA 1
ATOM 675 C C . ASP A 1 93 ? 4.443 0.627 5.277 1.00 94.19 93 ASP A C 1
ATOM 677 O O . ASP A 1 93 ? 3.435 0.438 5.967 1.00 94.19 93 ASP A O 1
ATOM 681 N N . LEU A 1 94 ? 5.664 0.390 5.764 1.00 93.94 94 LEU A N 1
ATOM 682 C CA . LEU A 1 94 ? 5.936 -0.131 7.106 1.00 93.94 94 LEU A CA 1
ATOM 683 C C . LEU A 1 94 ? 5.304 0.696 8.247 1.00 93.94 94 LEU A C 1
ATOM 685 O O . LEU A 1 94 ? 4.658 0.084 9.108 1.00 93.94 94 LEU A O 1
ATOM 689 N N . PRO A 1 95 ? 5.421 2.040 8.301 1.00 95.44 95 PRO A N 1
ATOM 690 C CA . PRO A 1 95 ? 4.738 2.837 9.321 1.00 95.44 95 PRO A CA 1
ATOM 691 C C . PRO A 1 95 ? 3.210 2.731 9.233 1.00 95.44 95 PRO A C 1
ATOM 693 O O . PRO A 1 95 ? 2.561 2.610 10.269 1.00 95.44 95 PRO A O 1
ATOM 696 N N . LEU A 1 96 ? 2.625 2.679 8.030 1.00 95.00 96 LEU A N 1
ATOM 697 C CA . LEU A 1 96 ? 1.172 2.534 7.856 1.00 95.00 96 LEU A CA 1
ATOM 698 C C . LEU A 1 96 ? 0.663 1.183 8.379 1.00 95.00 96 LEU A C 1
ATOM 700 O O . LEU A 1 96 ? -0.390 1.113 9.012 1.00 95.00 96 LEU A O 1
ATOM 704 N N . ARG A 1 97 ? 1.422 0.099 8.175 1.00 93.81 97 ARG A N 1
ATOM 705 C CA . ARG A 1 97 ? 1.082 -1.223 8.735 1.00 93.81 97 ARG A CA 1
ATOM 706 C C . ARG A 1 97 ? 1.132 -1.225 10.261 1.00 93.81 97 ARG A C 1
ATOM 708 O O . ARG A 1 97 ? 0.229 -1.771 10.899 1.00 93.81 97 ARG A O 1
ATOM 715 N N . LYS A 1 98 ? 2.164 -0.604 10.846 1.00 94.62 98 LYS A N 1
ATOM 716 C CA . LYS A 1 98 ? 2.272 -0.427 12.305 1.00 94.62 98 LYS A CA 1
ATOM 717 C C . LYS A 1 98 ? 1.088 0.369 12.848 1.00 94.62 98 LYS A C 1
ATOM 719 O O . LYS A 1 98 ? 0.498 -0.038 13.845 1.00 94.62 98 LYS A O 1
ATOM 724 N N . GLU A 1 99 ? 0.710 1.439 12.159 1.00 95.00 99 GLU A N 1
ATOM 725 C CA . GLU A 1 99 ? -0.417 2.288 12.533 1.00 95.00 99 GLU A CA 1
ATOM 726 C C . GLU A 1 99 ? -1.746 1.528 12.501 1.00 95.00 99 GLU A C 1
ATOM 728 O O . GLU A 1 99 ? -2.498 1.554 13.471 1.00 95.00 99 GLU A O 1
ATOM 733 N N . ILE A 1 100 ? -2.012 0.755 11.444 1.00 95.81 100 ILE A N 1
ATOM 734 C CA . ILE A 1 100 ? -3.220 -0.080 11.375 1.00 95.81 100 ILE A CA 1
ATOM 735 C C . ILE A 1 100 ? -3.259 -1.092 12.524 1.00 95.81 100 ILE A C 1
ATOM 737 O O . ILE A 1 100 ? -4.318 -1.304 13.116 1.00 95.81 100 ILE A O 1
ATOM 741 N N . ARG A 1 101 ? -2.124 -1.721 12.856 1.00 94.56 101 ARG A N 1
ATOM 742 C CA . ARG A 1 101 ? -2.046 -2.656 13.988 1.00 94.56 101 ARG A CA 1
ATOM 743 C C . ARG A 1 101 ? -2.344 -1.946 15.311 1.00 94.56 101 ARG A C 1
ATOM 745 O O . ARG A 1 101 ? -3.161 -2.443 16.081 1.00 94.56 101 ARG A O 1
ATOM 752 N N . ARG A 1 102 ? -1.748 -0.773 15.547 1.00 96.88 102 ARG A N 1
ATOM 753 C CA . ARG A 1 102 ? -2.014 0.061 16.731 1.00 96.88 102 ARG A CA 1
ATOM 754 C C . ARG A 1 102 ? -3.500 0.411 16.847 1.00 96.88 102 ARG A C 1
ATOM 756 O O . ARG A 1 102 ? -4.116 0.096 17.861 1.00 96.88 102 ARG A O 1
ATOM 763 N N . LEU A 1 103 ? -4.094 0.965 15.789 1.00 96.00 103 LEU A N 1
ATOM 764 C CA . LEU A 1 103 ? -5.509 1.357 15.759 1.00 96.00 103 LEU A CA 1
ATOM 765 C C . LEU A 1 103 ? -6.458 0.169 15.977 1.00 96.00 103 LEU A C 1
ATOM 767 O O . LEU A 1 103 ? -7.505 0.318 16.599 1.00 96.00 103 LEU A O 1
ATOM 771 N N . ARG A 1 104 ? -6.098 -1.028 15.497 1.00 96.19 104 ARG A N 1
ATOM 772 C CA . ARG A 1 104 ? -6.858 -2.258 15.771 1.00 96.19 104 ARG A CA 1
ATOM 773 C C . ARG A 1 104 ? -6.815 -2.659 17.240 1.00 96.19 104 ARG A C 1
ATOM 775 O O . ARG A 1 104 ? -7.840 -3.082 17.766 1.00 96.19 104 ARG A O 1
ATOM 782 N N . HIS A 1 105 ? -5.660 -2.545 17.894 1.00 96.75 105 HIS A N 1
ATOM 783 C CA . HIS A 1 105 ? -5.563 -2.801 19.331 1.00 96.75 105 HIS A CA 1
ATOM 784 C C . HIS A 1 105 ? -6.378 -1.786 20.135 1.00 96.75 105 HIS A C 1
ATOM 786 O O . HIS A 1 105 ? -7.075 -2.184 21.062 1.00 96.75 105 HIS A O 1
ATOM 792 N N . GLU A 1 106 ? -6.360 -0.512 19.743 1.00 96.38 106 GLU A N 1
ATOM 793 C CA . GLU A 1 106 ? -7.196 0.529 20.357 1.00 96.38 106 GLU A CA 1
ATOM 794 C C . GLU A 1 106 ? -8.683 0.243 20.177 1.00 96.38 106 GLU A C 1
ATOM 796 O O . GLU A 1 106 ? -9.437 0.286 21.144 1.00 96.38 106 GLU A O 1
ATOM 801 N N . LEU A 1 107 ? -9.095 -0.136 18.965 1.00 97.19 107 LEU A N 1
ATOM 802 C CA . LEU A 1 107 ? -10.472 -0.528 18.687 1.00 97.19 107 LEU A CA 1
ATOM 803 C C . LEU A 1 107 ? -10.886 -1.736 19.532 1.00 97.19 107 LEU A C 1
ATOM 805 O O . LEU A 1 107 ? -11.954 -1.721 20.135 1.00 97.19 107 LEU A O 1
ATOM 809 N N . LYS A 1 108 ? -10.033 -2.763 19.623 1.00 96.50 108 LYS A N 1
ATOM 810 C CA . LYS A 1 108 ? -10.277 -3.927 20.484 1.00 96.50 108 LYS A CA 1
ATOM 811 C C . LYS A 1 108 ? -10.411 -3.517 21.954 1.00 96.50 108 LYS A C 1
ATOM 813 O O . LYS A 1 108 ? -11.300 -4.021 22.627 1.00 96.50 108 LYS A O 1
ATOM 818 N N . GLY A 1 109 ? -9.566 -2.601 22.429 1.00 97.06 109 GLY A N 1
ATOM 819 C CA . GLY A 1 109 ? -9.630 -2.062 23.788 1.00 97.06 109 GLY A CA 1
ATOM 820 C C . GLY A 1 109 ? -10.922 -1.289 24.064 1.00 97.06 109 GLY A C 1
ATOM 821 O O . GLY A 1 109 ? -11.529 -1.483 25.110 1.00 97.06 109 GLY A O 1
ATOM 822 N N . GLU A 1 110 ? -11.387 -0.468 23.118 1.00 97.94 110 GLU A N 1
ATOM 823 C CA . GLU A 1 110 ? -12.668 0.245 23.233 1.00 97.94 110 GLU A CA 1
ATOM 824 C C . GLU A 1 110 ? -13.846 -0.728 23.342 1.00 97.94 110 GLU A C 1
ATOM 826 O O . GLU A 1 110 ? -14.715 -0.557 24.192 1.00 97.94 110 GLU A O 1
ATOM 831 N N . MET A 1 111 ? -13.831 -1.784 22.526 1.00 97.50 111 MET A N 1
ATOM 832 C CA . MET A 1 111 ? -14.865 -2.821 22.508 1.00 97.50 111 MET A CA 1
ATOM 833 C C . MET A 1 111 ? -14.873 -3.716 23.758 1.00 97.50 111 MET A C 1
ATOM 835 O O . MET A 1 111 ? -15.825 -4.467 23.945 1.00 97.50 111 MET A O 1
ATOM 839 N N . MET A 1 112 ? -13.831 -3.669 24.593 1.00 97.44 112 MET A N 1
ATOM 840 C CA . MET A 1 112 ? -13.737 -4.431 25.846 1.00 97.44 112 MET A CA 1
ATOM 841 C C . MET A 1 112 ? -14.251 -3.664 27.073 1.00 97.44 112 MET A C 1
ATOM 843 O O . MET A 1 112 ? -14.260 -4.223 28.166 1.00 97.44 112 MET A O 1
ATOM 847 N N . LYS A 1 113 ? -14.651 -2.395 26.928 1.00 98.00 113 LYS A N 1
ATOM 848 C CA . LYS A 1 113 ? -15.245 -1.615 28.024 1.00 98.00 113 LYS A CA 1
ATOM 849 C C . LYS A 1 113 ? -16.681 -2.067 28.295 1.00 98.00 113 LYS A C 1
ATOM 851 O O . LYS A 1 113 ? -17.383 -2.442 27.361 1.00 98.00 113 LYS A O 1
ATOM 856 N N . ASP A 1 114 ? -17.141 -1.911 29.537 1.00 98.31 114 ASP A N 1
ATOM 857 C CA . ASP A 1 114 ? -18.531 -2.213 29.923 1.00 98.31 114 ASP A CA 1
ATOM 858 C C . ASP A 1 114 ? -19.552 -1.421 29.089 1.00 98.31 114 ASP A C 1
ATOM 860 O O . ASP A 1 114 ? -20.597 -1.939 28.703 1.00 98.31 114 ASP A O 1
ATOM 864 N N . VAL A 1 115 ? -19.225 -0.160 28.780 1.00 98.31 115 VAL A N 1
ATOM 865 C CA . VAL A 1 115 ? -20.016 0.718 27.910 1.00 98.31 115 VAL A CA 1
ATOM 866 C C . VAL A 1 115 ? -19.091 1.313 26.839 1.00 98.31 115 VAL A C 1
ATOM 868 O O . VAL A 1 115 ? -18.428 2.324 27.094 1.00 98.31 115 VAL A O 1
ATOM 871 N N . PRO A 1 116 ? -18.982 0.691 25.652 1.00 97.69 116 PRO A N 1
ATOM 872 C CA . PRO A 1 116 ? -18.125 1.188 24.580 1.00 97.69 116 PRO A CA 1
ATOM 873 C C . PRO A 1 116 ? -18.654 2.510 24.008 1.00 97.69 116 PRO A C 1
ATOM 875 O O . PRO A 1 116 ? -19.857 2.683 23.803 1.00 97.69 116 PRO A O 1
ATOM 878 N N . SER A 1 117 ? -17.754 3.448 23.698 1.00 98.50 117 SER A N 1
ATOM 879 C CA . SER A 1 117 ? -18.136 4.713 23.062 1.00 98.50 117 SER A CA 1
ATOM 880 C C . SER A 1 117 ? -18.324 4.538 21.555 1.00 98.50 117 SER A C 1
ATOM 882 O O . SER A 1 117 ? -17.359 4.336 20.813 1.00 98.50 117 SER A O 1
ATOM 884 N N . GLU A 1 118 ? -19.558 4.698 21.071 1.00 98.00 118 GLU A N 1
ATOM 885 C CA . GLU A 1 118 ? -19.868 4.625 19.636 1.00 98.00 118 GLU A CA 1
ATOM 886 C C . GLU A 1 118 ? -19.029 5.618 18.814 1.00 98.00 118 GLU A C 1
ATOM 888 O O . GLU A 1 118 ? -18.501 5.278 17.751 1.00 98.00 118 GLU A O 1
ATOM 893 N N . LYS A 1 119 ? -18.856 6.842 19.327 1.00 98.00 119 LYS A N 1
ATOM 894 C CA . LYS A 1 119 ? -18.041 7.873 18.676 1.00 98.00 119 LYS A CA 1
ATOM 895 C C . LYS A 1 119 ? -16.589 7.410 18.515 1.00 98.00 119 LYS A C 1
ATOM 897 O O . LYS A 1 119 ? -16.042 7.521 17.420 1.00 98.00 119 LYS A O 1
ATOM 902 N N . ALA A 1 120 ? -15.991 6.848 19.568 1.00 97.62 120 ALA A N 1
ATOM 903 C CA . ALA A 1 120 ? -14.610 6.366 19.530 1.00 97.62 120 ALA A CA 1
ATOM 904 C C . ALA A 1 120 ? -14.440 5.200 18.542 1.00 97.62 120 ALA A C 1
ATOM 906 O O . ALA A 1 120 ? -13.506 5.199 17.739 1.00 97.62 120 ALA A O 1
ATOM 907 N N . VAL A 1 121 ? -15.379 4.247 18.532 1.00 97.88 121 VAL A N 1
ATOM 908 C CA . VAL A 1 121 ? -15.387 3.118 17.585 1.00 97.88 121 VAL A CA 1
ATOM 909 C C . VAL A 1 121 ? -15.447 3.606 16.134 1.00 97.88 121 VAL A C 1
ATOM 911 O O . VAL A 1 121 ? -14.666 3.147 15.291 1.00 97.88 121 VAL A O 1
ATOM 914 N N . ARG A 1 122 ? -16.338 4.562 15.833 1.00 97.94 122 ARG A N 1
ATOM 915 C CA . ARG A 1 122 ? -16.463 5.162 14.493 1.00 97.94 122 ARG A CA 1
ATOM 916 C C . ARG A 1 122 ? -15.178 5.882 14.075 1.00 97.94 122 ARG A C 1
ATOM 918 O O . ARG A 1 122 ? -14.706 5.671 12.958 1.00 97.94 122 ARG A O 1
ATOM 925 N N . GLU A 1 123 ? -14.583 6.678 14.963 1.00 98.06 123 GLU A N 1
ATOM 926 C CA . GLU A 1 123 ? -13.330 7.399 14.692 1.00 98.06 123 GLU A CA 1
ATOM 927 C C . GLU A 1 123 ? -12.151 6.448 14.436 1.00 98.06 123 GLU A C 1
ATOM 929 O O . GLU A 1 123 ? -11.429 6.610 13.447 1.00 98.06 123 GLU A O 1
ATOM 934 N N . LEU A 1 124 ? -11.970 5.424 15.276 1.00 97.75 124 LEU A N 1
ATOM 935 C CA . LEU A 1 124 ? -10.916 4.418 15.105 1.00 97.75 124 LEU A CA 1
ATOM 936 C C . LEU A 1 124 ? -11.087 3.651 13.789 1.00 97.75 124 LEU A C 1
ATOM 938 O O . LEU A 1 124 ? -10.122 3.461 13.044 1.00 97.75 124 LEU A O 1
ATOM 942 N N . THR A 1 125 ? -12.322 3.277 13.456 1.00 97.00 125 THR A N 1
ATOM 943 C CA . THR A 1 125 ? -12.645 2.604 12.190 1.00 97.00 125 THR A CA 1
ATOM 944 C C . THR A 1 125 ? -12.330 3.490 10.985 1.00 97.00 125 THR A C 1
ATOM 946 O O . THR A 1 125 ? -11.710 3.022 10.026 1.00 97.00 125 THR A O 1
ATOM 949 N N . ALA A 1 126 ? -12.687 4.777 11.039 1.00 97.94 126 ALA A N 1
ATOM 950 C CA . ALA A 1 126 ? -12.382 5.733 9.978 1.00 97.94 126 ALA A CA 1
ATOM 951 C C . ALA A 1 126 ? -10.866 5.877 9.758 1.00 97.94 126 ALA A C 1
ATOM 953 O O . ALA A 1 126 ? -10.405 5.830 8.615 1.00 97.94 126 ALA A O 1
ATOM 954 N N . ARG A 1 127 ? -10.076 5.965 10.836 1.00 97.12 127 ARG A N 1
ATOM 955 C CA . ARG A 1 127 ? -8.604 6.037 10.758 1.00 97.12 127 ARG A CA 1
ATOM 956 C C . ARG A 1 127 ? -7.990 4.771 10.157 1.00 97.12 127 ARG A C 1
ATOM 958 O O . ARG A 1 127 ? -7.106 4.864 9.306 1.00 97.12 127 ARG A O 1
ATOM 965 N N . ILE A 1 128 ? -8.490 3.589 10.531 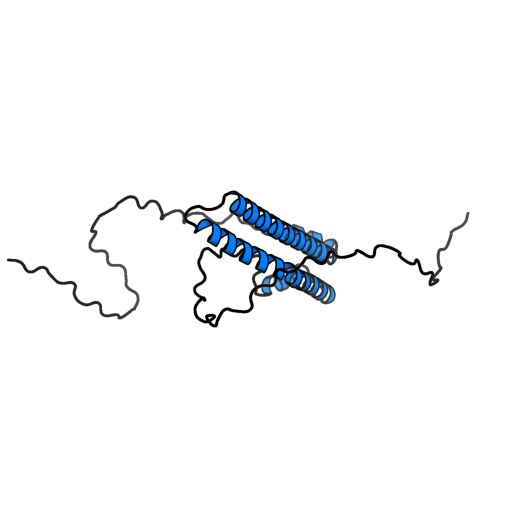1.00 97.00 128 ILE A N 1
ATOM 966 C CA . ILE A 1 128 ? -8.074 2.319 9.910 1.00 97.00 128 ILE A CA 1
ATOM 967 C C . ILE A 1 128 ? -8.377 2.340 8.406 1.00 97.00 128 ILE A C 1
ATOM 969 O O . ILE A 1 128 ? -7.536 1.928 7.603 1.00 97.00 128 ILE A O 1
ATOM 973 N N . GLY A 1 129 ? -9.562 2.823 8.019 1.00 94.69 129 GLY A N 1
ATOM 974 C CA . GLY A 1 129 ? -9.956 2.989 6.620 1.00 94.69 129 GLY A CA 1
ATOM 975 C C . GLY A 1 129 ? -8.994 3.893 5.849 1.00 94.69 129 GLY A C 1
ATOM 976 O O . GLY A 1 129 ? -8.479 3.486 4.811 1.00 94.69 129 GLY A O 1
ATOM 977 N N . GLN A 1 130 ? -8.675 5.068 6.393 1.00 96.88 130 GLN A N 1
ATOM 978 C CA . GLN A 1 130 ? -7.730 6.013 5.787 1.00 96.88 130 GLN A CA 1
ATOM 979 C C . GLN A 1 130 ? -6.342 5.393 5.581 1.00 96.88 130 GLN A C 1
ATOM 981 O O . GLN A 1 130 ? -5.811 5.434 4.472 1.00 96.88 130 GLN A O 1
ATOM 986 N N . ALA A 1 131 ? -5.776 4.750 6.608 1.00 95.94 131 ALA A N 1
ATOM 987 C CA . ALA A 1 131 ? -4.459 4.120 6.502 1.00 95.94 131 ALA A CA 1
ATOM 988 C C . ALA A 1 131 ? -4.429 2.986 5.458 1.00 95.94 131 ALA A C 1
ATOM 990 O O . ALA A 1 131 ? -3.447 2.832 4.727 1.00 95.94 131 ALA A O 1
ATOM 991 N N . ARG A 1 132 ? -5.518 2.212 5.339 1.00 94.38 132 ARG A N 1
ATOM 992 C CA . ARG A 1 132 ? -5.669 1.183 4.294 1.00 94.38 132 ARG A CA 1
ATOM 993 C C . ARG A 1 132 ? -5.745 1.786 2.895 1.00 94.38 132 ARG A C 1
ATOM 995 O O . ARG A 1 132 ? -5.099 1.261 1.990 1.00 94.38 132 ARG A O 1
ATOM 1002 N N . THR A 1 133 ? -6.490 2.874 2.721 1.00 95.69 133 THR A N 1
ATOM 1003 C CA . THR A 1 133 ? -6.558 3.596 1.444 1.00 95.69 133 THR A CA 1
ATOM 1004 C C . THR A 1 133 ? -5.177 4.094 1.029 1.00 95.69 133 THR A C 1
ATOM 1006 O O . THR A 1 133 ? -4.779 3.879 -0.114 1.00 95.69 133 THR A O 1
ATOM 1009 N N . SER A 1 134 ? -4.402 4.662 1.958 1.00 94.56 134 SER A N 1
ATOM 1010 C CA . SER A 1 134 ? -3.029 5.107 1.686 1.00 94.56 134 SER A CA 1
ATOM 1011 C C . SER A 1 134 ? -2.108 3.957 1.272 1.00 94.56 134 SER A C 1
ATOM 1013 O O . SER A 1 134 ? -1.368 4.093 0.300 1.00 94.56 134 SER A O 1
ATOM 1015 N N . LEU A 1 135 ? -2.189 2.801 1.944 1.00 94.69 135 LEU A N 1
ATOM 1016 C CA . LEU A 1 135 ? -1.450 1.600 1.529 1.00 94.69 135 LEU A CA 1
ATOM 1017 C C . LEU A 1 135 ? -1.832 1.153 0.115 1.00 94.69 135 LEU A C 1
ATOM 1019 O O . LEU A 1 135 ? -0.964 0.815 -0.686 1.00 94.69 135 LEU A O 1
ATOM 1023 N N . GLN A 1 136 ? -3.126 1.140 -0.208 1.00 90.81 136 GLN A N 1
ATOM 1024 C CA . GLN A 1 136 ? -3.588 0.725 -1.531 1.00 90.81 136 GLN A CA 1
ATOM 1025 C C . GLN A 1 136 ? -3.131 1.702 -2.621 1.00 90.81 136 GLN A C 1
ATOM 1027 O O . GLN A 1 136 ? -2.675 1.263 -3.676 1.00 90.81 136 GLN A O 1
ATOM 1032 N N . ALA A 1 137 ? -3.202 3.007 -2.358 1.00 95.31 137 ALA A N 1
ATOM 1033 C CA . ALA A 1 137 ? -2.699 4.033 -3.263 1.00 95.31 137 ALA A CA 1
ATOM 1034 C C . ALA A 1 137 ? -1.187 3.883 -3.505 1.00 95.31 137 ALA A C 1
ATOM 1036 O O . ALA A 1 137 ? -0.752 3.901 -4.655 1.00 95.31 137 ALA A O 1
ATOM 1037 N N . GLY A 1 138 ? -0.401 3.644 -2.447 1.00 93.75 138 GLY A N 1
ATOM 1038 C CA . GLY A 1 138 ? 1.036 3.372 -2.553 1.00 93.75 138 GLY A CA 1
ATOM 1039 C C . GLY A 1 138 ? 1.339 2.148 -3.421 1.00 93.75 138 GLY A C 1
ATOM 1040 O O . GLY A 1 138 ? 2.132 2.237 -4.355 1.00 93.75 138 GLY A O 1
ATOM 1041 N N . ARG A 1 139 ? 0.631 1.034 -3.197 1.00 92.31 139 ARG A N 1
ATOM 1042 C CA . ARG A 1 139 ? 0.764 -0.188 -4.013 1.00 92.31 139 ARG A CA 1
ATOM 1043 C C . ARG A 1 139 ? 0.446 0.049 -5.487 1.00 92.31 139 ARG A C 1
ATOM 1045 O O . ARG A 1 139 ? 1.149 -0.477 -6.346 1.00 92.31 139 ARG A O 1
ATOM 1052 N N . LEU A 1 140 ? -0.607 0.810 -5.789 1.00 94.00 140 LEU A N 1
ATOM 1053 C CA . LEU A 1 140 ? -0.947 1.172 -7.168 1.00 94.00 140 LEU A CA 1
ATOM 1054 C C . LEU A 1 140 ? 0.153 2.034 -7.797 1.00 94.00 140 LEU A C 1
ATOM 1056 O O . LEU A 1 140 ? 0.543 1.779 -8.934 1.00 94.00 140 LEU A O 1
ATOM 1060 N N . GLY A 1 141 ? 0.698 2.993 -7.044 1.00 94.69 141 GLY A N 1
ATOM 1061 C CA . GLY A 1 141 ? 1.851 3.789 -7.466 1.00 94.69 141 GLY A CA 1
ATOM 1062 C C . GLY A 1 141 ? 3.060 2.919 -7.814 1.00 94.69 141 GLY A C 1
ATOM 1063 O O . GLY A 1 141 ? 3.620 3.055 -8.900 1.00 94.69 141 GLY A O 1
ATOM 1064 N N . ASP A 1 142 ? 3.405 1.961 -6.953 1.00 94.25 142 ASP A N 1
ATOM 1065 C CA . ASP A 1 142 ? 4.526 1.045 -7.191 1.00 94.25 142 ASP A CA 1
ATOM 1066 C C . ASP A 1 142 ? 4.273 0.151 -8.420 1.00 94.25 142 ASP A C 1
ATOM 1068 O O . ASP A 1 142 ? 5.172 -0.055 -9.233 1.00 94.25 142 ASP A O 1
ATOM 1072 N N . GLN A 1 143 ? 3.043 -0.342 -8.618 1.00 91.94 143 GLN A N 1
ATOM 1073 C CA . GLN A 1 1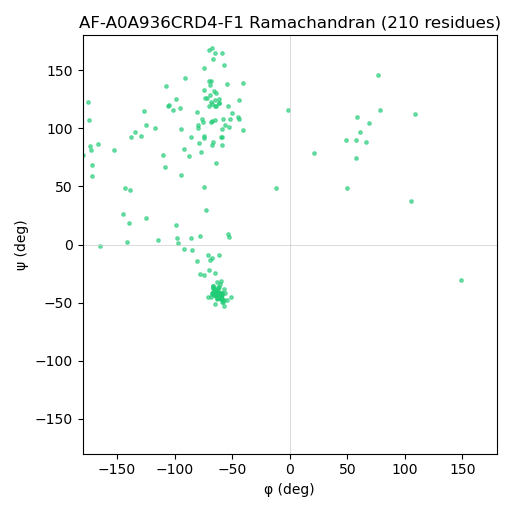43 ? 2.675 -1.122 -9.811 1.00 91.94 143 GLN A CA 1
ATOM 1074 C C . GLN A 1 143 ? 2.811 -0.312 -11.106 1.00 91.94 143 GLN A C 1
ATOM 1076 O O . GLN A 1 143 ? 3.281 -0.840 -12.118 1.00 91.94 143 GLN A O 1
ATOM 1081 N N . LEU A 1 144 ? 2.400 0.958 -11.089 1.00 95.88 144 LEU A N 1
ATOM 1082 C CA . LEU A 1 144 ? 2.566 1.866 -12.223 1.00 95.88 144 LEU A CA 1
ATOM 1083 C C . LEU A 1 144 ? 4.049 2.146 -12.490 1.00 95.88 144 LEU A C 1
ATOM 1085 O O . LEU A 1 144 ? 4.476 2.085 -13.643 1.00 95.88 144 LEU A O 1
ATOM 1089 N N . ALA A 1 145 ? 4.843 2.368 -11.440 1.00 95.62 145 ALA A N 1
ATOM 1090 C CA . ALA A 1 145 ? 6.284 2.573 -11.552 1.00 95.62 145 ALA A CA 1
ATOM 1091 C C . ALA A 1 145 ? 6.998 1.340 -12.132 1.00 95.62 145 ALA A C 1
ATOM 1093 O O . ALA A 1 145 ? 7.821 1.483 -13.033 1.00 95.62 145 ALA A O 1
ATOM 1094 N N . VAL A 1 146 ? 6.639 0.126 -11.696 1.00 94.81 146 VAL A N 1
ATOM 1095 C CA . VAL A 1 146 ? 7.159 -1.125 -12.276 1.00 94.81 146 VAL A CA 1
ATOM 1096 C C . VAL A 1 146 ? 6.780 -1.237 -13.750 1.00 94.81 146 VAL A C 1
ATOM 1098 O O . VAL A 1 146 ? 7.637 -1.527 -14.578 1.00 94.81 146 VAL A O 1
ATOM 1101 N N . ARG A 1 147 ? 5.521 -0.957 -14.113 1.00 95.12 147 ARG A N 1
ATOM 1102 C CA . ARG A 1 147 ? 5.082 -0.968 -15.519 1.00 95.12 147 ARG A CA 1
ATOM 1103 C C . ARG A 1 147 ? 5.847 0.023 -16.394 1.00 95.12 147 ARG A C 1
ATOM 1105 O O . ARG A 1 147 ? 6.022 -0.265 -17.573 1.00 95.12 147 ARG A O 1
ATOM 1112 N N . ALA A 1 148 ? 6.291 1.149 -15.841 1.00 97.19 148 ALA A N 1
ATOM 1113 C CA . ALA A 1 148 ? 7.103 2.129 -16.559 1.00 97.19 148 ALA A CA 1
ATOM 1114 C C . ALA A 1 148 ? 8.533 1.635 -16.852 1.00 97.19 148 ALA A C 1
ATOM 1116 O O . ALA A 1 148 ? 9.147 2.126 -17.792 1.00 97.19 148 ALA A O 1
ATOM 1117 N N . GLN A 1 149 ? 9.044 0.652 -16.100 1.00 97.38 149 GLN A N 1
ATOM 1118 C CA . GLN A 1 149 ? 10.349 0.026 -16.363 1.00 97.38 149 GLN A CA 1
ATOM 1119 C C . GLN A 1 149 ? 10.297 -1.034 -17.474 1.00 97.38 149 GLN A C 1
ATOM 1121 O O . GLN A 1 149 ? 11.339 -1.465 -17.960 1.00 97.38 149 GLN A O 1
ATOM 1126 N N . LEU A 1 150 ? 9.102 -1.484 -17.868 1.00 97.06 150 LEU A N 1
ATOM 1127 C CA . LEU A 1 150 ? 8.916 -2.548 -18.852 1.00 97.06 150 LEU A CA 1
ATOM 1128 C C . LEU A 1 150 ? 8.805 -1.989 -20.272 1.00 97.06 150 LEU A C 1
ATOM 1130 O O . LEU A 1 150 ? 8.144 -0.975 -20.513 1.00 97.06 150 LEU A O 1
ATOM 1134 N N . THR A 1 151 ? 9.360 -2.710 -21.244 1.00 98.12 151 THR A N 1
ATOM 1135 C CA . THR A 1 151 ? 9.141 -2.404 -22.664 1.00 98.12 151 THR A CA 1
ATOM 1136 C C . THR A 1 151 ? 7.673 -2.642 -23.058 1.00 98.12 151 THR A C 1
ATOM 1138 O O . THR A 1 151 ? 6.962 -3.396 -22.384 1.00 98.12 151 THR A O 1
ATOM 1141 N N . PRO A 1 152 ? 7.174 -2.053 -24.165 1.00 97.69 152 PRO A N 1
ATOM 1142 C CA . PRO A 1 152 ? 5.826 -2.340 -24.661 1.00 97.69 152 PRO A CA 1
ATOM 1143 C C . PRO A 1 152 ? 5.552 -3.844 -24.816 1.00 97.69 152 PRO A C 1
ATOM 1145 O O . PRO A 1 152 ? 4.565 -4.339 -24.285 1.00 97.69 152 PRO A O 1
ATOM 1148 N N . GLN A 1 153 ? 6.496 -4.586 -25.401 1.00 97.25 153 GLN A N 1
ATOM 1149 C CA . GLN A 1 153 ? 6.381 -6.034 -25.604 1.00 97.25 153 GLN A CA 1
ATOM 1150 C C . GLN A 1 153 ? 6.317 -6.810 -24.278 1.00 97.25 153 GLN A C 1
ATOM 1152 O O . GLN A 1 153 ? 5.538 -7.752 -24.138 1.00 97.25 153 GLN A O 1
ATOM 1157 N N . GLN A 1 154 ? 7.105 -6.412 -23.272 1.00 96.94 154 GLN A N 1
ATOM 1158 C CA . GLN A 1 154 ? 7.049 -7.011 -21.935 1.00 96.94 154 GLN A CA 1
ATOM 1159 C C . GLN A 1 154 ? 5.720 -6.713 -21.228 1.00 96.94 154 GLN A C 1
ATOM 1161 O O . GLN A 1 154 ? 5.201 -7.576 -20.521 1.00 96.94 154 GLN A O 1
ATOM 1166 N N . ARG A 1 155 ? 5.137 -5.522 -21.427 1.00 95.81 155 ARG A N 1
ATOM 1167 C CA . ARG A 1 155 ? 3.807 -5.186 -20.887 1.00 95.81 155 ARG A CA 1
ATOM 1168 C C . ARG A 1 155 ? 2.713 -6.053 -21.504 1.00 95.81 155 ARG A C 1
ATOM 1170 O O . ARG A 1 155 ? 1.860 -6.536 -20.762 1.00 95.81 155 ARG A O 1
ATOM 1177 N N . ASP A 1 156 ? 2.778 -6.312 -22.805 1.00 95.06 156 ASP A N 1
ATOM 1178 C CA . ASP A 1 156 ? 1.826 -7.199 -23.484 1.00 95.06 156 ASP A CA 1
ATOM 1179 C C . ASP A 1 156 ? 1.959 -8.641 -22.984 1.00 95.06 156 ASP A C 1
ATOM 1181 O O . ASP A 1 156 ? 0.960 -9.277 -22.645 1.00 95.06 156 ASP A O 1
ATOM 1185 N N . ARG A 1 157 ? 3.196 -9.138 -22.821 1.00 94.44 157 ARG A N 1
ATOM 1186 C CA . ARG A 1 157 ? 3.445 -10.443 -22.183 1.00 94.44 157 ARG A CA 1
ATOM 1187 C C . ARG A 1 157 ? 2.901 -10.481 -20.757 1.00 94.44 157 ARG A C 1
ATOM 1189 O O . ARG A 1 157 ? 2.284 -11.469 -20.372 1.00 94.44 157 ARG A O 1
ATOM 1196 N N . LEU A 1 158 ? 3.089 -9.414 -19.978 1.00 92.31 158 LEU A N 1
ATOM 1197 C CA . LEU A 1 158 ? 2.548 -9.307 -18.622 1.00 92.31 158 LEU A CA 1
ATOM 1198 C C . LEU A 1 158 ? 1.018 -9.411 -18.602 1.00 92.31 158 LEU A C 1
ATOM 1200 O O . LEU A 1 158 ? 0.482 -10.097 -17.736 1.00 92.31 158 LEU A O 1
ATOM 1204 N N . LEU A 1 159 ? 0.327 -8.778 -19.553 1.00 90.06 159 LEU A N 1
ATOM 1205 C CA . LEU A 1 159 ? -1.129 -8.880 -19.699 1.00 90.06 159 LEU A CA 1
ATOM 1206 C C . LEU A 1 159 ? -1.564 -10.290 -20.125 1.00 90.06 159 LEU A C 1
ATOM 1208 O O . LEU A 1 159 ? -2.504 -10.838 -19.552 1.00 90.06 159 LEU A O 1
ATOM 1212 N N . ALA A 1 160 ? -0.847 -10.905 -21.068 1.00 90.00 160 ALA A N 1
ATOM 1213 C CA . ALA A 1 160 ? -1.135 -12.253 -21.559 1.00 90.00 160 ALA A CA 1
ATOM 1214 C C . ALA A 1 160 ? -0.952 -13.345 -20.489 1.00 90.00 160 ALA A C 1
ATOM 1216 O O . ALA A 1 160 ? -1.568 -14.405 -20.570 1.00 90.00 160 ALA A O 1
ATOM 1217 N N . MET A 1 161 ? -0.127 -13.098 -19.466 1.00 85.56 161 MET A N 1
ATOM 1218 C CA . MET A 1 161 ? 0.047 -14.022 -18.340 1.00 85.56 161 MET A CA 1
ATOM 1219 C C . MET A 1 161 ? -1.165 -14.091 -17.395 1.00 85.56 161 MET A C 1
ATOM 1221 O O . MET A 1 161 ? -1.185 -14.980 -16.539 1.00 85.56 161 MET A O 1
ATOM 1225 N N . GLY A 1 162 ? -2.154 -13.204 -17.556 1.00 76.56 162 GLY A N 1
ATOM 1226 C CA . GLY A 1 162 ? -3.307 -13.083 -16.668 1.00 76.56 162 GLY A CA 1
ATOM 1227 C C . GLY A 1 162 ? -2.958 -12.369 -15.360 1.00 76.56 162 GLY A C 1
ATOM 1228 O O . GLY A 1 162 ? -1.845 -12.481 -14.834 1.00 76.56 162 GLY A O 1
ATOM 1229 N N . GLY A 1 163 ? -3.907 -11.606 -14.818 1.00 68.62 163 GLY A N 1
ATOM 1230 C CA . GLY A 1 163 ? -3.751 -10.984 -13.512 1.00 68.62 163 GLY A CA 1
ATOM 1231 C C . GLY A 1 163 ? -3.725 -12.023 -12.381 1.00 68.62 163 GLY A C 1
ATOM 1232 O O . GLY A 1 163 ? -4.046 -13.199 -12.589 1.00 68.62 163 GLY A O 1
ATOM 1233 N N . PRO A 1 164 ? -3.367 -11.617 -11.149 1.00 54.81 164 PRO A N 1
ATOM 1234 C CA . PRO A 1 164 ? -3.526 -12.441 -9.952 1.00 54.81 164 PRO A CA 1
ATOM 1235 C C . PRO A 1 164 ? -5.004 -12.828 -9.742 1.00 54.81 164 PRO A C 1
ATOM 1237 O O . PRO A 1 164 ? -5.741 -12.156 -9.031 1.00 54.81 164 PRO A O 1
ATOM 1240 N N . GLY A 1 165 ? -5.457 -13.906 -10.379 1.00 55.84 165 GLY A N 1
ATOM 1241 C CA . GLY A 1 165 ? -6.878 -14.265 -10.430 1.00 55.84 165 GLY A CA 1
ATOM 1242 C C . GLY A 1 165 ? -7.290 -14.981 -11.713 1.00 55.84 165 GLY A C 1
ATOM 1243 O O . GLY A 1 165 ? -8.133 -15.870 -11.637 1.00 55.84 165 GLY A O 1
ATOM 1244 N N . ASP A 1 166 ? -6.616 -14.680 -12.825 1.00 52.25 166 ASP A N 1
ATOM 1245 C CA . ASP A 1 166 ? -7.027 -15.085 -14.180 1.00 52.25 166 ASP A CA 1
ATOM 1246 C C . ASP A 1 166 ? -6.315 -16.343 -14.696 1.00 52.25 166 ASP A C 1
ATOM 1248 O O . ASP A 1 166 ? -6.497 -16.755 -15.841 1.00 52.25 166 ASP A O 1
ATOM 1252 N N . GLY A 1 167 ? -5.505 -16.995 -13.855 1.00 55.06 167 GLY A N 1
ATOM 1253 C CA . GLY A 1 167 ? -5.099 -18.371 -14.137 1.00 55.06 167 GLY A CA 1
ATOM 1254 C C . GLY A 1 167 ? -6.339 -19.272 -14.254 1.00 55.06 167 GLY A C 1
ATOM 1255 O O . GLY A 1 167 ? -7.403 -18.867 -13.785 1.00 55.06 167 GLY A O 1
ATOM 1256 N N . PRO A 1 168 ? -6.241 -20.496 -14.811 1.00 48.44 168 PRO A N 1
ATOM 1257 C CA . PRO A 1 168 ? -7.362 -21.433 -14.934 1.00 48.44 168 PRO A CA 1
ATOM 1258 C C . PRO A 1 168 ? -7.890 -21.889 -13.555 1.00 48.44 168 PRO A C 1
ATOM 1260 O O . PRO A 1 168 ? -7.722 -23.024 -13.122 1.00 48.44 168 PRO A O 1
ATOM 1263 N N . ARG A 1 169 ? -8.540 -20.986 -12.822 1.00 52.91 169 ARG A N 1
ATOM 1264 C CA . ARG A 1 169 ? -9.282 -21.233 -11.585 1.00 52.91 169 ARG A CA 1
ATOM 1265 C C . ARG A 1 169 ? -10.717 -21.668 -11.877 1.00 52.91 169 ARG A C 1
ATOM 1267 O O . ARG A 1 169 ? -11.475 -21.899 -10.948 1.00 52.91 169 ARG A O 1
ATOM 1274 N N . GLY A 1 170 ? -11.056 -21.878 -13.149 1.00 47.94 170 GLY A N 1
ATOM 1275 C CA . GLY A 1 170 ? -12.278 -22.559 -13.571 1.00 47.94 170 GLY A CA 1
ATOM 1276 C C . GLY A 1 170 ? -12.233 -24.090 -13.462 1.00 47.94 170 GLY A C 1
ATOM 1277 O O . GLY A 1 170 ? -13.147 -24.734 -13.956 1.00 47.94 170 GLY A O 1
ATOM 1278 N N . GLY A 1 171 ? -11.192 -24.697 -12.867 1.00 46.69 171 GLY A N 1
ATOM 1279 C CA . GLY A 1 171 ? -10.923 -26.133 -13.055 1.00 46.69 171 GLY A CA 1
ATOM 1280 C C . GLY A 1 171 ? -10.468 -26.964 -11.852 1.00 46.69 171 GLY A C 1
ATOM 1281 O O . GLY A 1 171 ? -9.935 -28.050 -12.057 1.00 46.69 171 GLY A O 1
ATOM 1282 N N . ARG A 1 172 ? -10.656 -26.522 -10.604 1.00 50.25 172 ARG A N 1
ATOM 1283 C CA . ARG A 1 172 ? -10.673 -27.454 -9.456 1.00 50.25 172 ARG A CA 1
ATOM 1284 C C . ARG A 1 172 ? -11.855 -27.089 -8.571 1.00 50.25 172 ARG A C 1
ATOM 1286 O O . ARG A 1 172 ? -11.822 -26.092 -7.863 1.00 50.25 172 ARG A O 1
ATOM 1293 N N . HIS A 1 173 ? -12.974 -27.790 -8.732 1.00 49.94 173 HIS A N 1
ATOM 1294 C CA . HIS A 1 173 ? -13.259 -28.954 -7.882 1.00 49.94 173 HIS A CA 1
ATOM 1295 C C . HIS A 1 173 ? -13.042 -28.557 -6.413 1.00 49.94 173 HIS A C 1
ATOM 1297 O O . HIS A 1 173 ? -11.920 -28.556 -5.920 1.00 49.94 173 HIS A O 1
ATOM 1303 N N . GLY A 1 174 ? -14.057 -28.061 -5.712 1.00 46.09 174 GLY A N 1
ATOM 1304 C CA . GLY A 1 174 ? -15.324 -28.759 -5.526 1.00 46.09 174 GLY A CA 1
ATOM 1305 C C . GLY A 1 174 ? -15.128 -29.829 -4.451 1.00 46.09 174 GLY A C 1
ATOM 1306 O O . GLY A 1 174 ? -14.345 -30.752 -4.641 1.00 46.09 174 GLY A O 1
ATOM 1307 N N . GLY A 1 175 ? -15.828 -29.691 -3.322 1.00 48.56 175 GLY A N 1
ATOM 1308 C CA . GLY A 1 175 ? -16.066 -30.829 -2.428 1.00 48.56 175 GLY A CA 1
ATOM 1309 C C . GLY A 1 175 ? -15.287 -30.919 -1.112 1.00 48.56 175 GLY A C 1
ATOM 1310 O O . GLY A 1 175 ? -14.995 -32.026 -0.677 1.00 48.56 175 GLY A O 1
ATOM 1311 N N . ARG A 1 176 ? -15.007 -29.816 -0.402 1.00 50.25 176 ARG A N 1
ATOM 1312 C CA . ARG A 1 176 ? -14.817 -29.913 1.068 1.00 50.25 176 ARG A CA 1
ATOM 1313 C C . ARG A 1 176 ? -15.710 -28.993 1.899 1.00 50.25 176 ARG A C 1
ATOM 1315 O O . ARG A 1 176 ? -15.451 -28.761 3.075 1.00 50.25 176 ARG A O 1
ATOM 1322 N N . HIS A 1 177 ? -16.834 -28.579 1.315 1.00 46.09 177 HIS A N 1
ATOM 1323 C CA . HIS A 1 177 ? -18.054 -28.372 2.089 1.00 46.09 177 HIS A CA 1
ATOM 1324 C C . HIS A 1 177 ? -18.627 -29.749 2.433 1.00 46.09 177 HIS A C 1
ATOM 1326 O O . HIS A 1 177 ? -19.324 -30.362 1.634 1.00 46.09 177 HIS A O 1
ATOM 1332 N N . GLY A 1 178 ? -18.269 -30.253 3.608 1.00 48.94 178 GLY A N 1
ATOM 1333 C CA . GLY A 1 178 ? -18.787 -31.510 4.136 1.00 48.94 178 GLY A CA 1
ATOM 1334 C C . GLY A 1 178 ? -18.337 -31.716 5.575 1.00 48.94 178 GLY A C 1
ATOM 1335 O O . GLY A 1 178 ? -17.620 -32.667 5.855 1.00 48.94 178 GLY A O 1
ATOM 1336 N N . GLY A 1 179 ? -18.683 -30.792 6.478 1.00 51.09 179 GLY A N 1
ATOM 1337 C CA . GLY A 1 179 ? -18.315 -30.946 7.890 1.00 51.09 179 GLY A CA 1
ATOM 1338 C C . GLY A 1 179 ? -19.021 -30.073 8.929 1.00 51.09 179 GLY A C 1
ATOM 1339 O O . GLY A 1 179 ? -18.728 -30.249 10.103 1.00 51.09 179 GLY A O 1
ATOM 1340 N N . TRP A 1 180 ? -19.942 -29.172 8.558 1.00 46.94 180 TRP A N 1
ATOM 1341 C CA . TRP A 1 180 ? -20.645 -28.321 9.540 1.00 46.94 180 TRP A CA 1
ATOM 1342 C C . TRP A 1 180 ? -22.154 -28.568 9.655 1.00 46.94 180 TRP A C 1
ATOM 1344 O O . TRP A 1 180 ? -22.801 -27.945 10.487 1.00 46.94 180 TRP A O 1
ATOM 1354 N N . ASN A 1 181 ? -22.700 -29.564 8.949 1.00 49.72 181 ASN A N 1
ATOM 1355 C CA . ASN A 1 181 ? -23.933 -30.214 9.397 1.00 49.72 181 ASN A CA 1
ATOM 1356 C C . ASN A 1 181 ? -23.566 -31.355 10.352 1.00 49.72 181 ASN A C 1
ATOM 1358 O O . ASN A 1 181 ? -23.632 -32.528 9.994 1.00 49.72 181 ASN A O 1
ATOM 1362 N N . ARG A 1 182 ? -23.204 -30.993 11.587 1.00 48.47 182 ARG A N 1
ATOM 1363 C CA . ARG A 1 182 ? -23.303 -31.893 12.742 1.00 48.47 182 ARG A CA 1
ATOM 1364 C C . ARG A 1 182 ? -24.450 -31.426 13.653 1.00 48.47 182 ARG A C 1
ATOM 1366 O O . ARG A 1 182 ? -24.185 -30.975 14.763 1.00 48.47 182 ARG A O 1
ATOM 1373 N N . PRO A 1 183 ? -25.724 -31.488 13.215 1.00 48.50 183 PRO A N 1
ATOM 1374 C CA . PRO A 1 183 ? -26.818 -31.578 14.165 1.00 48.50 183 PRO A CA 1
ATOM 1375 C C . PRO A 1 183 ? -26.751 -32.960 14.833 1.00 48.50 183 PRO A C 1
ATOM 1377 O O . PRO A 1 183 ? -26.459 -33.959 14.179 1.00 48.50 183 PRO A O 1
ATOM 1380 N N . GLY A 1 184 ? -26.954 -32.975 16.149 1.00 51.75 184 GLY A N 1
ATOM 1381 C CA . GLY A 1 184 ? -27.055 -34.129 17.046 1.00 51.75 184 GLY A CA 1
ATOM 1382 C C . GLY A 1 184 ? -26.946 -35.542 16.456 1.00 51.75 184 GLY A C 1
ATOM 1383 O O . GLY A 1 184 ? -27.850 -36.028 15.787 1.00 51.75 184 GLY A O 1
ATOM 1384 N N . ARG A 1 185 ? -25.897 -36.262 16.861 1.00 46.84 185 ARG A N 1
ATOM 1385 C CA . ARG A 1 185 ? -25.967 -37.709 17.105 1.00 46.84 185 ARG A CA 1
ATOM 1386 C C . ARG A 1 185 ? -25.197 -38.017 18.379 1.00 46.84 185 ARG A C 1
ATOM 1388 O O . ARG A 1 185 ? -23.987 -38.221 18.358 1.00 46.84 185 ARG A O 1
ATOM 1395 N N . GLY A 1 186 ? -25.929 -38.029 19.488 1.00 51.72 186 GLY A N 1
ATOM 1396 C CA . GLY A 1 186 ? -25.660 -38.999 20.536 1.00 51.72 186 GLY A CA 1
ATOM 1397 C C . GLY A 1 186 ? -25.989 -40.379 19.975 1.00 51.72 186 GLY A C 1
ATOM 1398 O O . GLY A 1 186 ? -27.125 -40.825 20.069 1.00 51.72 186 GLY A O 1
ATOM 1399 N N . ALA A 1 187 ? -25.009 -41.004 19.332 1.00 48.66 187 ALA A N 1
ATOM 1400 C CA . ALA A 1 187 ? -25.019 -42.424 19.013 1.00 48.66 187 ALA A CA 1
ATOM 1401 C C . ALA A 1 187 ? -23.705 -42.998 19.568 1.00 48.66 187 ALA A C 1
ATOM 1403 O O . ALA A 1 187 ? -22.633 -42.552 19.143 1.00 48.66 187 ALA A O 1
ATOM 1404 N N . PRO A 1 188 ? -23.760 -43.890 20.570 1.00 55.53 188 PRO A N 1
ATOM 1405 C CA . PRO A 1 188 ? -22.614 -44.673 20.992 1.00 55.53 188 PRO A CA 1
ATOM 1406 C C . PRO A 1 188 ? -22.442 -45.816 19.991 1.00 55.53 188 PRO A C 1
ATOM 1408 O O . PRO A 1 188 ? -22.989 -46.896 20.182 1.00 55.53 188 PRO A O 1
ATOM 1411 N N . ASP A 1 189 ? -21.705 -45.561 18.914 1.00 48.62 189 ASP A N 1
ATOM 1412 C CA . ASP A 1 189 ? -21.297 -46.624 18.003 1.00 48.62 189 ASP A CA 1
ATOM 1413 C C . ASP A 1 189 ? -19.909 -47.104 18.424 1.00 48.62 189 ASP A C 1
ATOM 1415 O O . ASP A 1 189 ? -18.872 -46.473 18.189 1.00 48.62 189 ASP A O 1
ATOM 1419 N N . CYS A 1 190 ? -19.955 -48.216 19.145 1.00 50.69 190 CYS A N 1
ATOM 1420 C CA . CYS A 1 190 ? -18.885 -49.169 19.335 1.00 50.69 190 CYS A CA 1
ATOM 1421 C C . CYS A 1 190 ? -18.404 -49.703 17.968 1.00 50.69 190 CYS A C 1
ATOM 1423 O O . CYS A 1 190 ? -19.171 -49.764 17.012 1.00 50.69 190 CYS A O 1
ATOM 1425 N N . ASP A 1 191 ? -17.143 -50.135 17.932 1.00 52.03 191 ASP A N 1
ATOM 1426 C CA . ASP A 1 191 ? -16.592 -51.119 16.991 1.00 52.03 191 ASP A CA 1
ATOM 1427 C C . ASP A 1 191 ? -16.452 -50.718 15.511 1.00 52.03 191 ASP A C 1
ATOM 1429 O O . ASP A 1 191 ? -17.382 -50.726 14.710 1.00 52.03 191 ASP A O 1
ATOM 1433 N N . GLY A 1 192 ? -15.209 -50.447 15.106 1.00 47.59 192 GLY A N 1
ATOM 1434 C CA . GLY A 1 192 ? -14.872 -50.263 13.698 1.00 47.59 192 GLY A CA 1
ATOM 1435 C C . GLY A 1 192 ? -13.376 -50.139 13.458 1.00 47.59 192 GLY A C 1
ATOM 1436 O O . GLY A 1 192 ? -12.847 -49.035 13.333 1.00 47.59 192 GLY A O 1
ATOM 1437 N N . ASP A 1 193 ? -12.705 -51.287 13.407 1.00 57.34 193 ASP A N 1
ATOM 1438 C CA . ASP A 1 193 ? -11.306 -51.478 13.035 1.00 57.34 193 ASP A CA 1
ATOM 1439 C C . ASP A 1 193 ? -10.879 -50.673 11.795 1.00 57.34 193 ASP A C 1
ATOM 1441 O O . ASP A 1 193 ? -11.190 -51.004 10.652 1.00 57.34 193 ASP A O 1
ATOM 1445 N N . GLY A 1 194 ? -10.082 -49.629 12.024 1.00 46.88 194 GLY A N 1
ATOM 1446 C CA . GLY A 1 194 ? -9.256 -48.991 11.002 1.00 46.88 194 GLY A CA 1
ATOM 1447 C C . GLY A 1 194 ? -7.780 -49.329 11.240 1.00 46.88 194 GLY A C 1
ATOM 1448 O O . GLY A 1 194 ? -7.329 -49.257 12.390 1.00 46.88 194 GLY A O 1
ATOM 1449 N N . PRO A 1 195 ? -6.990 -49.672 10.201 1.00 53.19 195 PRO A N 1
ATOM 1450 C CA . PRO A 1 195 ? -5.615 -50.127 10.371 1.00 53.19 195 PRO A CA 1
ATOM 1451 C C . PRO A 1 195 ? -4.738 -49.010 10.947 1.00 53.19 195 PRO A C 1
ATOM 1453 O O . PRO A 1 195 ? -4.370 -48.041 10.279 1.00 53.19 195 PRO A O 1
ATOM 1456 N N . ARG A 1 196 ? -4.388 -49.167 12.225 1.00 51.22 196 ARG A N 1
ATOM 1457 C CA . ARG A 1 196 ? -3.455 -48.309 12.953 1.00 51.22 196 ARG A CA 1
ATOM 1458 C C . ARG A 1 196 ? -2.047 -48.508 12.404 1.00 51.22 196 ARG A C 1
ATOM 1460 O O . ARG A 1 196 ? -1.376 -49.491 12.713 1.00 51.22 196 ARG A O 1
ATOM 1467 N N . ARG A 1 197 ? -1.557 -47.536 11.636 1.00 55.69 197 ARG A N 1
ATOM 1468 C CA . ARG A 1 197 ? -0.131 -47.430 11.319 1.00 55.69 197 ARG A CA 1
ATOM 1469 C C . ARG A 1 197 ? 0.599 -46.796 12.507 1.00 55.69 197 ARG A C 1
ATOM 1471 O O . ARG A 1 197 ? 0.558 -45.588 12.692 1.00 55.69 197 ARG A O 1
ATOM 1478 N N . GLY A 1 198 ? 1.233 -47.657 13.302 1.00 54.72 198 GLY A N 1
ATOM 1479 C CA . GLY A 1 198 ? 2.484 -47.401 14.022 1.00 54.72 198 GLY A CA 1
ATOM 1480 C C . GLY A 1 198 ? 2.518 -46.219 14.990 1.00 54.72 198 GLY A C 1
ATOM 1481 O O . GLY A 1 198 ? 2.968 -45.136 14.640 1.00 54.72 198 GLY A O 1
ATOM 1482 N N . GLY A 1 199 ? 2.173 -46.472 16.250 1.00 47.88 199 GLY A N 1
ATOM 1483 C CA . GLY A 1 199 ? 2.479 -45.566 17.355 1.00 47.88 199 GLY A CA 1
ATOM 1484 C C . GLY A 1 199 ? 2.252 -46.269 18.683 1.00 47.88 199 GLY A C 1
ATOM 1485 O O . GLY A 1 199 ? 1.153 -46.230 19.225 1.00 47.88 199 GLY A O 1
ATOM 1486 N N . GLN A 1 200 ? 3.275 -46.977 19.163 1.00 56.97 200 GLN A N 1
ATOM 1487 C CA . GLN A 1 200 ? 3.260 -47.736 20.413 1.00 56.97 200 GLN A CA 1
ATOM 1488 C C . GLN A 1 200 ? 3.177 -46.776 21.610 1.00 56.97 200 GLN A C 1
ATOM 1490 O O . GLN A 1 200 ? 4.186 -46.379 22.182 1.00 56.97 200 GLN A O 1
ATOM 1495 N N . GLY A 1 201 ? 1.962 -46.379 21.976 1.00 49.47 201 GLY A N 1
ATOM 1496 C CA . GLY A 1 201 ? 1.671 -45.641 23.199 1.00 49.47 201 GLY A CA 1
ATOM 1497 C C . GLY A 1 201 ? 0.624 -46.404 23.993 1.00 49.47 201 GLY A C 1
ATOM 1498 O O . GLY A 1 201 ? -0.550 -46.399 23.630 1.00 49.47 201 GLY A O 1
ATOM 1499 N N . ARG A 1 202 ? 1.071 -47.097 25.043 1.00 54.97 202 ARG A N 1
ATOM 1500 C CA . ARG A 1 202 ? 0.254 -47.881 25.978 1.00 54.97 202 ARG A CA 1
ATOM 1501 C C . ARG A 1 202 ? -0.928 -47.042 26.485 1.00 54.97 202 ARG A C 1
ATOM 1503 O O . ARG A 1 202 ? -0.721 -46.080 27.219 1.00 54.97 202 ARG A O 1
ATOM 1510 N N . ARG A 1 203 ? -2.156 -47.410 26.115 1.00 53.16 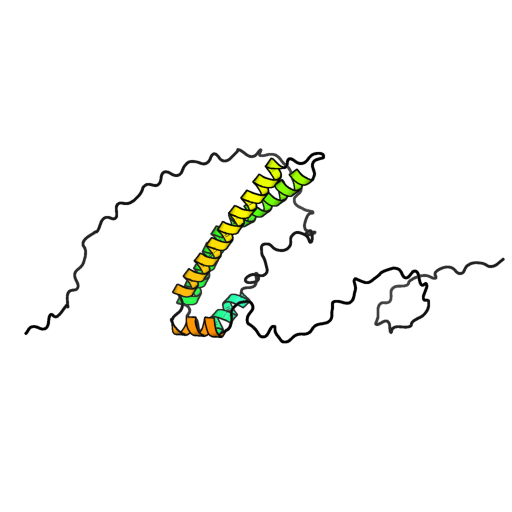203 ARG A N 1
ATOM 1511 C CA . ARG A 1 203 ? -3.378 -46.950 26.790 1.00 53.16 203 ARG A CA 1
ATOM 1512 C C . ARG A 1 203 ? -3.894 -48.109 27.631 1.00 53.16 203 ARG A C 1
ATOM 1514 O O . ARG A 1 203 ? -4.100 -49.196 27.101 1.00 53.16 203 ARG A O 1
ATOM 1521 N N . GLY A 1 204 ? -3.969 -47.872 28.939 1.00 56.72 204 GLY A N 1
ATOM 1522 C CA . GLY A 1 204 ? -4.405 -48.843 29.937 1.00 56.72 204 GLY A CA 1
ATOM 1523 C C . GLY A 1 204 ? -5.874 -49.251 29.771 1.00 56.72 204 GLY A C 1
ATOM 1524 O O . GLY A 1 204 ? -6.612 -48.583 29.042 1.00 56.72 204 GLY A O 1
ATOM 1525 N N . PRO A 1 205 ? -6.281 -50.353 30.422 1.00 55.09 205 PRO A N 1
ATOM 1526 C CA . PRO A 1 205 ? -7.623 -50.906 30.303 1.00 55.09 205 PRO A CA 1
ATOM 1527 C C . PRO A 1 205 ? -8.649 -49.955 30.926 1.00 55.09 205 PRO A C 1
ATOM 1529 O O . PRO A 1 205 ? -8.578 -49.625 32.108 1.00 55.09 205 PRO A O 1
ATOM 1532 N N . CYS A 1 206 ? -9.603 -49.505 30.114 1.00 56.22 206 CYS A N 1
ATOM 1533 C CA . CYS A 1 206 ? -10.835 -48.908 30.610 1.00 56.22 206 CYS A CA 1
ATOM 1534 C C . CYS A 1 206 ? -11.599 -50.007 31.362 1.00 56.22 206 CYS A C 1
ATOM 1536 O O . CYS A 1 206 ? -11.817 -51.081 30.803 1.00 56.22 206 CYS A O 1
ATOM 1538 N N . GLY A 1 207 ? -11.923 -49.744 32.628 1.00 56.31 207 GLY A N 1
ATOM 1539 C CA . GLY A 1 207 ? -12.506 -50.703 33.561 1.00 56.31 207 GLY A CA 1
ATOM 1540 C C . GLY A 1 207 ? -13.781 -51.367 33.045 1.00 56.31 207 GLY A C 1
ATOM 1541 O O . GLY A 1 207 ? -14.649 -50.721 32.458 1.00 56.31 207 GLY A O 1
ATOM 1542 N N . GLN A 1 208 ? -13.866 -52.671 33.289 1.00 54.72 208 GLN A N 1
ATOM 1543 C CA . GLN A 1 208 ? -15.112 -53.422 33.238 1.00 54.72 208 GLN A CA 1
ATOM 1544 C C . GLN A 1 208 ? -15.988 -52.992 34.426 1.00 54.72 208 GLN A C 1
ATOM 1546 O O . GLN A 1 208 ? -15.446 -52.761 35.507 1.00 54.72 208 GLN A O 1
ATOM 1551 N N . PRO A 1 209 ? -17.311 -52.854 34.255 1.00 63.94 209 PRO A N 1
ATOM 1552 C CA . PRO A 1 209 ? -18.215 -52.747 35.388 1.00 63.94 209 PRO A CA 1
ATOM 1553 C C . PRO A 1 209 ? -18.354 -54.121 36.053 1.00 63.94 209 PRO A C 1
ATOM 1555 O O . PRO A 1 209 ? -18.671 -55.105 35.383 1.00 63.94 209 PRO A O 1
ATOM 1558 N N . ASP A 1 210 ? -18.102 -54.171 37.359 1.00 58.59 210 ASP A N 1
ATOM 1559 C CA . ASP A 1 210 ? -18.405 -55.326 38.198 1.00 58.59 210 ASP A CA 1
ATOM 1560 C C . ASP A 1 210 ? -19.926 -55.537 38.238 1.00 58.59 210 ASP A C 1
ATOM 1562 O O . ASP A 1 210 ? -20.695 -54.594 38.448 1.00 58.59 210 ASP A O 1
ATOM 1566 N N . ALA A 1 211 ? -20.348 -56.774 37.992 1.00 62.91 211 ALA A N 1
ATOM 1567 C CA . ALA A 1 211 ? -21.707 -57.239 38.214 1.00 62.91 211 ALA A CA 1
ATOM 1568 C C . ALA A 1 211 ? -21.768 -57.899 39.596 1.00 62.91 211 ALA A C 1
ATOM 1570 O O . ALA A 1 211 ? -21.022 -58.848 39.829 1.00 62.91 211 ALA A O 1
ATOM 1571 N N . ASP A 1 212 ? -22.578 -57.335 40.496 1.00 61.47 212 ASP A N 1
ATOM 1572 C CA . ASP A 1 212 ? -23.610 -58.005 41.316 1.00 61.47 212 ASP A CA 1
ATOM 1573 C C . ASP A 1 212 ? -24.207 -57.031 42.352 1.00 61.47 212 ASP A C 1
ATOM 1575 O O . ASP A 1 212 ? -23.439 -56.383 43.103 1.00 61.47 212 ASP A O 1
#

Secondary structure (DSSP, 8-state):
---------------------------------------TTS--S--TT---SSTTSS-SSTHHHHHHHHHTT--HHHHHHHHHHHHHHHHHHHHHHHHHHHHHHHHHHHHTSSS--HHHHHHHHHHHHHHHHHHHHHHHHHHHHHHHHS-HHHHHHHHHT--TT-SSTTS-------SS-----------------S-----PPPPPPPP-

Mean predicted aligned error: 16.81 Å

pLDDT: mean 71.13, std 22.36, range [40.19, 98.5]

Nearest PDB structures (foldseek):
  2y3b-assembly1_A-2  TM=7.828E-01  e=7.927E-03  Cupriavidus metallidurans CH34
  3zg1-assembly1_D  TM=7.864E-01  e=2.236E-02  Cupriavidus metallidurans CH34
  7n6g-assembly1_3I  TM=5.196E-01  e=3.979E-02  Chlamydomonas reinhardtii
  2efk-assembly1_A-2  TM=5.073E-01  e=6.338E+00  Homo sapiens

Foldseek 3Di:
DDDDDPDDDDDDDDPPDDDDPDDDPPPDDPDDDPDDDPDPDPPPPDDPVPCPPCPPDCPPPCVVLVVLCVLLVPDPVLSVQLVVLVVVLCVVLVVLVVLLVVLVVVLVVLVPDPDRDPVSNVVSVVSNVVSVVVNVVSVVVSVVSSVVSHDPVSVVSVVVVPDPVPDPPVDDDDDPPPDPPPDDDPDPDDDDDDDDDDDPDDDDDDDDDDDD

Radius of gyration: 30.51 Å; Cα contacts (8 Å, |Δi|>4): 51; chains: 1; bounding box: 52×86×92 Å

Sequence (212 aa):
MDRQRFDGIGALALALLVIALAAAPALAQPNLPRGAGRAAALAATGSPDDVDLDGAGFGRGGRFGEHLARRLDLDDVQREAIAKIHEAGRERDLPLRKEIRRLRHELKGEMMKDVPSEKAVRELTARIGQARTSLQAGRLGDQLAVRAQLTPQQRDRLLAMGGPGDGPRGGRHGGRHGGWNRPGRGAPDCDGDGPRRGGQGRRGPCGQPDAD